Protein AF-0000000079458592 (afdb_homodimer)

InterPro domains:
  IPR000210 BTB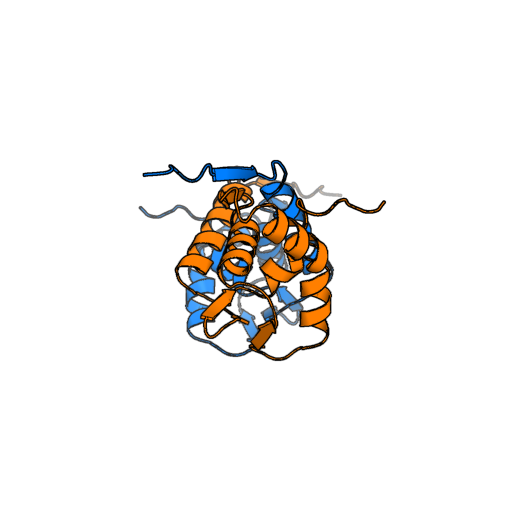/POZ domain [PF00651] (25-117)
  IPR000210 BTB/POZ domain [PS50097] (32-97)
  IPR000210 BTB/POZ domain [SM00225] (32-120)
  IPR011333 SKP1/BTB/POZ domain superfamily [G3DSA:3.30.710.10] (2-120)
  IPR011333 SKP1/BTB/POZ domain superfamily [SSF54695] (8-116)
  IPR051095 Drosophila Developmental Transcription Regulators [PTHR23110] (4-118)

Structure (mmCIF, N/CA/C/O backbone):
data_AF-0000000079458592-model_v1
#
loop_
_entity.id
_entity.type
_entity.pdbx_description
1 polymer 'BTB domain-containing protein'
#
loop_
_atom_site.group_PDB
_atom_site.id
_atom_site.type_symbol
_atom_site.label_atom_id
_atom_site.label_alt_id
_atom_site.label_comp_id
_atom_site.label_asym_id
_atom_site.label_entity_id
_atom_site.label_seq_id
_atom_site.pdbx_PDB_ins_code
_atom_site.Cartn_x
_atom_site.Cartn_y
_atom_site.Cartn_z
_atom_site.occupancy
_atom_site.B_iso_or_equiv
_atom_site.auth_seq_id
_atom_site.auth_comp_id
_atom_site.auth_asym_id
_atom_site.auth_atom_id
_atom_site.pdbx_PDB_model_num
ATOM 1 N N . MET A 1 1 ? -7.363 41.625 -1.472 1 44.5 1 MET A N 1
ATOM 2 C CA . MET A 1 1 ? -7.59 40.219 -1.679 1 44.5 1 MET A CA 1
ATOM 3 C C . MET A 1 1 ? -6.316 39.406 -1.409 1 44.5 1 MET A C 1
ATOM 5 O O . MET A 1 1 ? -5.406 39.406 -2.238 1 44.5 1 MET A O 1
ATOM 9 N N . SER A 1 2 ? -5.609 39.469 -0.323 1 52.31 2 SER A N 1
ATOM 10 C CA . SER A 1 2 ? -4.223 39.188 0.023 1 52.31 2 SER A CA 1
ATOM 11 C C . SER A 1 2 ? -3.832 37.781 -0.39 1 52.31 2 SER A C 1
ATOM 13 O O . SER A 1 2 ? -4.414 36.781 0.09 1 52.31 2 SER A O 1
ATOM 15 N N . GLY A 1 3 ? -3.631 37.375 -1.617 1 58.12 3 GLY A N 1
ATOM 16 C CA . GLY A 1 3 ? -3.312 36.156 -2.301 1 58.12 3 GLY A CA 1
ATOM 17 C C . GLY A 1 3 ? -2.432 35.219 -1.481 1 58.12 3 GLY A C 1
ATOM 18 O O . GLY A 1 3 ? -1.229 35.469 -1.351 1 58.12 3 GLY A O 1
ATOM 19 N N . GLU A 1 4 ? -2.994 34.594 -0.412 1 71.44 4 GLU A N 1
ATOM 20 C CA . GLU A 1 4 ? -2.148 33.875 0.519 1 71.44 4 GLU A CA 1
ATOM 21 C C . GLU A 1 4 ? -1.146 33 -0.224 1 71.44 4 GLU A C 1
ATOM 23 O O . GLU A 1 4 ? -1.506 32.312 -1.182 1 71.44 4 GLU A O 1
ATOM 28 N N . GLU A 1 5 ? 0.177 33.344 -0.209 1 89.81 5 GLU A N 1
ATOM 29 C CA . GLU A 1 5 ? 1.315 32.625 -0.771 1 89.81 5 GLU A CA 1
ATOM 30 C C . GLU A 1 5 ? 1.296 31.156 -0.359 1 89.81 5 GLU A C 1
ATOM 32 O O . GLU A 1 5 ? 0.896 30.828 0.759 1 89.81 5 GLU A O 1
ATOM 37 N N . GLU A 1 6 ? 1.287 30.266 -1.342 1 93.75 6 GLU A N 1
ATOM 38 C CA . GLU A 1 6 ? 1.372 28.828 -1.07 1 93.75 6 GLU A CA 1
ATOM 39 C C . GLU A 1 6 ? 2.768 28.297 -1.376 1 93.75 6 GLU A C 1
ATOM 41 O O . GLU A 1 6 ? 3.434 28.766 -2.299 1 93.75 6 GLU A O 1
ATOM 46 N N . PHE A 1 7 ? 3.195 27.375 -0.551 1 96.06 7 PHE A N 1
ATOM 47 C CA . PHE A 1 7 ? 4.461 26.672 -0.738 1 96.06 7 PHE A CA 1
ATOM 48 C C . PHE A 1 7 ? 4.227 25.25 -1.262 1 96.06 7 PHE A C 1
ATOM 50 O O . PHE A 1 7 ? 3.332 24.547 -0.787 1 96.06 7 PHE A O 1
ATOM 57 N N . HIS A 1 8 ? 5.004 24.906 -2.248 1 97.5 8 HIS A N 1
ATOM 58 C CA . HIS A 1 8 ? 4.984 23.547 -2.77 1 97.5 8 HIS A CA 1
ATOM 59 C C . HIS A 1 8 ? 6.051 22.688 -2.102 1 97.5 8 HIS A C 1
ATOM 61 O O . HIS A 1 8 ? 7.246 22.953 -2.24 1 97.5 8 HIS A O 1
ATOM 67 N N . VAL A 1 9 ? 5.656 21.734 -1.347 1 97.19 9 VAL A N 1
ATOM 68 C CA . VAL A 1 9 ? 6.555 20.781 -0.706 1 97.19 9 VAL A CA 1
ATOM 69 C C . VAL A 1 9 ? 6.52 19.453 -1.457 1 97.19 9 VAL A C 1
ATOM 71 O O . VAL A 1 9 ? 5.457 18.844 -1.61 1 97.19 9 VAL A O 1
ATOM 74 N N . LYS A 1 10 ? 7.691 19.047 -1.937 1 97.56 10 LYS A N 1
ATOM 75 C CA . LYS A 1 10 ? 7.75 17.828 -2.746 1 97.56 10 LYS A CA 1
ATOM 76 C C . LYS A 1 10 ? 8.938 16.969 -2.346 1 97.56 10 LYS A C 1
ATOM 78 O O . LYS A 1 10 ? 10.039 17.469 -2.133 1 97.56 10 LYS A O 1
ATOM 83 N N . TRP A 1 11 ? 8.672 15.68 -2.168 1 97.44 11 TRP A N 1
ATOM 84 C CA . TRP A 1 11 ? 9.711 14.688 -1.89 1 97.44 11 TRP A CA 1
ATOM 85 C C . TRP A 1 11 ? 10.094 13.938 -3.158 1 97.44 11 TRP A C 1
ATOM 87 O O . TRP A 1 11 ? 9.367 13.055 -3.607 1 97.4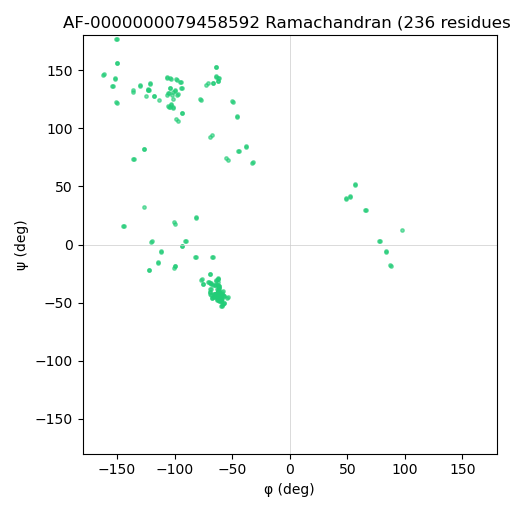4 11 TRP A O 1
ATOM 97 N N . SER A 1 12 ? 11.258 14.188 -3.709 1 96.19 12 SER A N 1
ATOM 98 C CA . SER A 1 12 ? 11.68 13.68 -5.012 1 96.19 12 SER A CA 1
ATOM 99 C C . SER A 1 12 ? 11.781 12.156 -5.004 1 96.19 12 SER A C 1
ATOM 101 O O . SER A 1 12 ? 11.508 11.508 -6.016 1 96.19 12 SER A O 1
ATOM 103 N N . GLU A 1 13 ? 12.117 11.602 -3.871 1 96.75 13 GLU A N 1
ATOM 104 C CA . GLU A 1 13 ? 12.359 10.164 -3.812 1 96.75 13 GLU A CA 1
ATOM 105 C C . GLU A 1 13 ? 11.156 9.422 -3.25 1 96.75 13 GLU A C 1
ATOM 107 O O . GLU A 1 13 ? 11.273 8.281 -2.793 1 96.75 13 GLU A O 1
ATOM 112 N N . PHE A 1 14 ? 10.023 10.055 -3.289 1 97.25 14 PHE A N 1
ATOM 113 C CA . PHE A 1 14 ? 8.828 9.531 -2.635 1 97.25 14 PHE A CA 1
ATOM 114 C C . PHE A 1 14 ? 8.453 8.164 -3.205 1 97.25 14 PHE A C 1
ATOM 116 O O . PHE A 1 14 ? 8.344 7.188 -2.463 1 97.25 14 PHE A O 1
ATOM 123 N N . ASN A 1 15 ? 8.312 8.062 -4.52 1 97.19 15 ASN A N 1
ATOM 124 C CA . ASN A 1 15 ? 7.836 6.844 -5.16 1 97.19 15 ASN A CA 1
ATOM 125 C C . ASN A 1 15 ? 8.742 5.656 -4.852 1 97.19 15 ASN A C 1
ATOM 127 O O . ASN A 1 15 ? 8.273 4.605 -4.422 1 97.19 15 ASN A O 1
ATOM 131 N N . ASP A 1 16 ? 10.07 5.902 -5.035 1 96.94 16 ASP A N 1
ATOM 132 C CA . ASP A 1 16 ? 11.031 4.828 -4.793 1 96.94 16 ASP A CA 1
ATOM 133 C C . ASP A 1 16 ? 11.023 4.414 -3.322 1 96.94 16 ASP A C 1
ATOM 135 O O . ASP A 1 16 ? 11.062 3.221 -3.01 1 96.94 16 ASP A O 1
ATOM 139 N N . ASN A 1 17 ? 10.984 5.367 -2.441 1 97.5 17 ASN A N 1
ATOM 140 C CA . ASN A 1 17 ? 11.008 5.082 -1.012 1 97.5 17 ASN A CA 1
ATOM 141 C C . ASN A 1 17 ? 9.758 4.336 -0.567 1 97.5 17 ASN A C 1
ATOM 143 O O . ASN A 1 17 ? 9.844 3.352 0.171 1 97.5 17 ASN A O 1
ATOM 147 N N . LEU A 1 18 ? 8.625 4.809 -1.029 1 98.12 18 LEU A N 1
ATOM 148 C CA . LEU A 1 18 ? 7.375 4.168 -0.632 1 98.12 18 LEU A CA 1
ATOM 149 C C . LEU A 1 18 ? 7.336 2.715 -1.098 1 98.12 18 LEU A C 1
ATOM 151 O O . LEU A 1 18 ? 6.992 1.819 -0.323 1 98.12 18 LEU A O 1
ATOM 155 N N . LEU A 1 19 ? 7.691 2.465 -2.316 1 98.19 19 LEU A N 1
ATOM 156 C CA . LEU A 1 19 ? 7.688 1.112 -2.861 1 98.19 19 LEU A CA 1
ATOM 157 C C . LEU A 1 19 ? 8.664 0.218 -2.105 1 98.19 19 LEU A C 1
ATOM 159 O O . LEU A 1 19 ? 8.352 -0.939 -1.813 1 98.19 19 LEU A O 1
ATOM 163 N N . ALA A 1 20 ? 9.844 0.761 -1.813 1 98.19 20 ALA A N 1
ATOM 164 C CA . ALA A 1 20 ? 10.82 0.012 -1.029 1 98.19 20 ALA A CA 1
ATOM 165 C C . ALA A 1 20 ? 10.258 -0.355 0.342 1 98.19 20 ALA A C 1
ATOM 167 O O . ALA A 1 20 ? 10.438 -1.48 0.812 1 98.19 20 ALA A O 1
ATOM 168 N N . CYS A 1 21 ? 9.594 0.568 0.944 1 98.31 21 CYS A N 1
ATOM 169 C CA . CYS A 1 21 ? 9.008 0.33 2.26 1 98.31 21 CYS A CA 1
ATOM 170 C C . CYS A 1 21 ? 7.918 -0.729 2.188 1 98.31 21 CYS A C 1
ATOM 172 O O . CYS A 1 21 ? 7.844 -1.611 3.045 1 98.31 21 CYS A O 1
ATOM 174 N N . LEU A 1 22 ? 7.082 -0.679 1.202 1 98.44 22 LEU A N 1
ATOM 175 C CA . LEU A 1 22 ? 6.02 -1.664 1.039 1 98.44 22 LEU A CA 1
ATOM 176 C C . LEU A 1 22 ? 6.602 -3.062 0.844 1 98.44 22 LEU A C 1
ATOM 178 O O . LEU A 1 22 ? 6.078 -4.035 1.391 1 98.44 22 LEU A O 1
ATOM 182 N N . ARG A 1 23 ? 7.652 -3.137 0.067 1 98.31 23 ARG A N 1
ATOM 183 C CA . ARG A 1 23 ? 8.32 -4.418 -0.132 1 98.31 23 ARG A CA 1
ATOM 184 C C . ARG A 1 23 ? 8.898 -4.945 1.178 1 98.31 23 ARG A C 1
ATOM 186 O O . ARG A 1 23 ? 8.781 -6.137 1.479 1 98.31 23 ARG A O 1
ATOM 193 N N . CYS A 1 24 ? 9.492 -4.047 1.933 1 98.38 24 CYS A N 1
ATOM 194 C CA . CYS A 1 24 ? 10.055 -4.438 3.223 1 98.38 24 CYS A CA 1
ATOM 195 C C . CYS A 1 24 ? 8.961 -4.945 4.16 1 98.38 24 CYS A C 1
ATOM 197 O O . CYS A 1 24 ? 9.148 -5.941 4.855 1 98.38 24 CYS A O 1
ATOM 199 N N . LEU A 1 25 ? 7.852 -4.27 4.184 1 98.38 25 LEU A N 1
ATOM 200 C CA . LEU A 1 25 ? 6.738 -4.688 5.027 1 98.38 25 LEU A CA 1
ATOM 201 C C . LEU A 1 25 ? 6.246 -6.078 4.633 1 98.38 25 LEU A C 1
ATOM 203 O O . LEU A 1 25 ? 5.898 -6.887 5.492 1 98.38 25 LEU A O 1
ATOM 207 N N . TRP A 1 26 ? 6.262 -6.312 3.359 1 98.38 26 TRP A N 1
ATOM 208 C CA . TRP A 1 26 ? 5.863 -7.629 2.879 1 98.38 26 TRP A CA 1
ATOM 209 C C . TRP A 1 26 ? 6.871 -8.695 3.311 1 98.38 26 TRP A C 1
ATOM 211 O O . TRP A 1 26 ? 6.488 -9.742 3.834 1 98.38 26 TRP A O 1
ATOM 221 N N . GLU A 1 27 ? 8.133 -8.414 3.148 1 97.81 27 GLU A N 1
ATOM 222 C CA . GLU A 1 27 ? 9.195 -9.352 3.51 1 97.81 27 GLU A CA 1
ATOM 223 C C . GLU A 1 27 ? 9.172 -9.656 5.004 1 97.81 27 GLU A C 1
ATOM 225 O O . GLU A 1 27 ? 9.438 -10.789 5.41 1 97.81 27 GLU A O 1
ATOM 230 N N . GLU A 1 28 ? 8.852 -8.68 5.742 1 97.69 28 GLU A N 1
ATOM 231 C CA . GLU A 1 28 ? 8.828 -8.82 7.195 1 97.69 28 GLU A CA 1
ATOM 232 C C . GLU A 1 28 ? 7.457 -9.273 7.684 1 97.69 28 GLU A C 1
ATOM 234 O O . GLU A 1 28 ? 7.238 -9.43 8.883 1 97.69 28 GLU A O 1
ATOM 239 N N . GLU A 1 29 ? 6.531 -9.523 6.777 1 97.56 29 GLU A N 1
ATOM 240 C CA . GLU A 1 29 ? 5.168 -9.953 7.07 1 97.56 29 GLU A CA 1
ATOM 241 C C . GLU A 1 29 ? 4.5 -9.023 8.078 1 97.56 29 GLU A C 1
ATOM 243 O O . GLU A 1 29 ? 3.887 -9.484 9.047 1 97.56 29 GLU A O 1
ATOM 248 N N . GLN A 1 30 ? 4.742 -7.746 7.875 1 97.12 30 GLN A N 1
ATOM 249 C CA . GLN A 1 30 ? 4.074 -6.742 8.695 1 97.12 30 GLN A CA 1
ATOM 250 C C . GLN A 1 30 ? 2.809 -6.23 8.008 1 97.12 30 GLN A C 1
ATOM 252 O O . GLN A 1 30 ? 2.787 -6.043 6.793 1 97.12 30 GLN A O 1
ATOM 257 N N . PHE A 1 31 ? 1.679 -6.137 8.828 1 96.12 31 PHE A N 1
ATOM 258 C CA . PHE A 1 31 ? 0.383 -5.613 8.414 1 96.12 31 PHE A CA 1
ATOM 259 C C . PHE A 1 31 ? -0.251 -6.512 7.359 1 96.12 31 PHE A C 1
ATOM 261 O O . PHE A 1 31 ? -0.946 -6.031 6.465 1 96.12 31 PHE A O 1
ATOM 268 N N . ILE A 1 32 ? 0.091 -7.738 7.465 1 96.94 32 ILE A N 1
ATOM 269 C CA . ILE A 1 32 ? -0.532 -8.742 6.602 1 96.94 32 ILE A CA 1
ATOM 270 C C . ILE A 1 32 ? -2.012 -8.875 6.957 1 96.94 32 ILE A C 1
ATOM 272 O O . ILE A 1 32 ? -2.373 -8.914 8.133 1 96.94 32 ILE A O 1
ATOM 276 N N . ASP A 1 33 ? -2.801 -8.992 5.816 1 96.56 33 ASP A N 1
ATOM 277 C CA . ASP A 1 33 ? -4.227 -9.07 6.125 1 96.56 33 ASP A CA 1
ATOM 278 C C . ASP A 1 33 ? -4.945 -10.008 5.156 1 96.56 33 ASP A C 1
ATOM 280 O O . ASP A 1 33 ? -6.176 -9.977 5.059 1 96.56 33 ASP A O 1
ATOM 284 N N . VAL A 1 34 ? -4.266 -10.828 4.43 1 97 34 VAL A N 1
ATOM 285 C CA . VAL A 1 34 ? -4.836 -11.883 3.604 1 97 34 VAL A CA 1
ATOM 286 C C . VAL A 1 34 ? -3.834 -13.031 3.469 1 97 34 VAL A C 1
ATOM 288 O O . VAL A 1 34 ? -2.621 -12.805 3.441 1 97 34 VAL A O 1
ATOM 291 N N . THR A 1 35 ? -4.336 -14.172 3.461 1 97.81 35 THR A N 1
ATOM 292 C CA . THR A 1 35 ? -3.531 -15.359 3.221 1 97.81 35 THR A CA 1
ATOM 293 C C . THR A 1 35 ? -4 -16.078 1.963 1 97.81 35 THR A C 1
ATOM 295 O O . THR A 1 35 ? -5.195 -16.328 1.792 1 97.81 35 THR A O 1
ATOM 298 N N . LEU A 1 36 ? -3.115 -16.359 1.07 1 97.94 36 LEU A N 1
ATOM 299 C CA . LEU A 1 36 ? -3.363 -17.203 -0.088 1 97.94 36 LEU A CA 1
ATOM 300 C C . LEU A 1 36 ? -2.838 -18.625 0.152 1 97.94 36 LEU A C 1
ATOM 302 O O . LEU A 1 36 ? -1.707 -18.797 0.61 1 97.94 36 LEU A O 1
ATOM 306 N N . ALA A 1 37 ? -3.66 -19.578 -0.157 1 97.5 37 ALA A N 1
ATOM 307 C CA . ALA A 1 37 ? -3.271 -20.953 0.13 1 97.5 37 ALA A CA 1
ATOM 308 C C . ALA A 1 37 ? -3.459 -21.844 -1.097 1 97.5 37 ALA A C 1
ATOM 310 O O . ALA A 1 37 ? -4.438 -21.703 -1.83 1 97.5 37 ALA A O 1
ATOM 311 N N . CYS A 1 38 ? -2.482 -22.703 -1.325 1 95.38 38 CYS A N 1
ATOM 312 C CA . CYS A 1 38 ? -2.564 -23.719 -2.371 1 95.38 38 CYS A CA 1
ATOM 313 C C . CYS A 1 38 ? -1.674 -24.906 -2.043 1 95.38 38 CYS A C 1
ATOM 315 O O . CYS A 1 38 ? -0.51 -24.734 -1.676 1 95.38 38 CYS A O 1
ATOM 317 N N . ASP A 1 39 ? -2.137 -26.078 -2.225 1 92.06 39 ASP A N 1
ATOM 318 C CA . ASP A 1 39 ? -1.385 -27.312 -2.051 1 92.06 39 ASP A CA 1
ATOM 319 C C . ASP A 1 39 ? -0.653 -27.328 -0.71 1 92.06 39 ASP A C 1
ATOM 321 O O . ASP A 1 39 ? 0.549 -27.594 -0.656 1 92.06 39 ASP A O 1
ATOM 325 N N . GLY A 1 40 ? -1.258 -26.844 0.306 1 93 40 GLY A N 1
ATOM 326 C CA . GLY A 1 40 ? -0.71 -26.891 1.652 1 93 40 GLY A CA 1
ATOM 327 C C . GLY A 1 40 ? 0.262 -25.766 1.943 1 93 40 GLY A C 1
ATOM 328 O O . GLY A 1 40 ? 0.794 -25.672 3.051 1 93 40 GLY A O 1
ATOM 329 N N . VAL A 1 41 ? 0.565 -25 0.941 1 96.62 41 VAL A N 1
ATOM 330 C CA . VAL A 1 41 ? 1.47 -23.875 1.12 1 96.62 41 VAL A CA 1
ATOM 331 C C . VAL A 1 41 ? 0.664 -22.594 1.303 1 96.62 41 VAL A C 1
ATOM 333 O O . VAL A 1 41 ? -0.374 -22.406 0.662 1 96.62 41 VAL A O 1
ATOM 336 N N . GLN A 1 42 ? 1.154 -21.703 2.201 1 97.69 42 GLN A N 1
ATOM 337 C CA . GLN A 1 42 ? 0.466 -20.453 2.484 1 97.69 42 GLN A CA 1
ATOM 338 C C . GLN A 1 42 ? 1.363 -19.25 2.186 1 97.69 42 GLN A C 1
ATOM 340 O O . GLN A 1 42 ? 2.564 -19.297 2.459 1 97.69 42 GLN A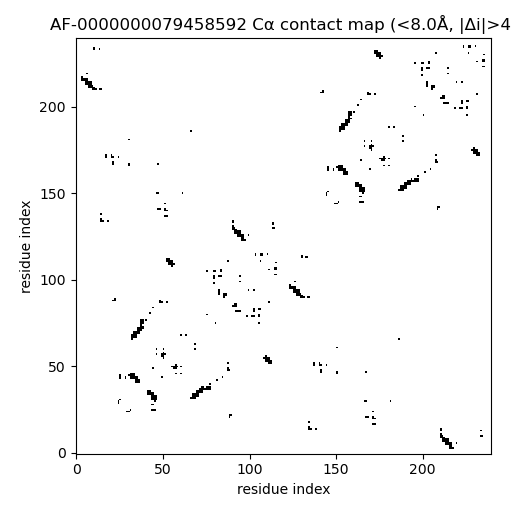 O 1
ATOM 345 N N . PHE A 1 43 ? 0.778 -18.234 1.581 1 98 43 PHE A N 1
ATOM 346 C CA . PHE A 1 43 ? 1.449 -16.969 1.316 1 98 43 PHE A CA 1
ATOM 347 C C . PHE A 1 43 ? 0.692 -15.812 1.954 1 98 43 PHE A C 1
ATOM 349 O O . PHE A 1 43 ? -0.528 -15.711 1.814 1 98 43 PHE A O 1
ATOM 356 N N . LYS A 1 44 ? 1.404 -14.984 2.605 1 97.94 44 LYS A N 1
ATOM 357 C CA . LYS A 1 44 ? 0.831 -13.797 3.23 1 97.94 44 LYS A CA 1
ATOM 358 C C . LYS A 1 44 ? 0.963 -12.578 2.32 1 97.94 44 LYS A C 1
ATOM 360 O O . LYS A 1 44 ? 1.978 -12.414 1.641 1 97.94 44 LYS A O 1
ATOM 365 N N . ALA A 1 45 ? -0.049 -11.797 2.299 1 98.38 45 ALA A N 1
ATOM 366 C CA . ALA A 1 45 ? -0.022 -10.625 1.431 1 98.38 45 ALA A CA 1
ATOM 367 C C . ALA A 1 45 ? -0.869 -9.492 2.012 1 98.38 45 ALA A C 1
ATOM 369 O O . ALA A 1 45 ? -1.411 -9.617 3.111 1 98.38 45 ALA A O 1
ATOM 370 N N . HIS A 1 46 ? -0.897 -8.383 1.402 1 98.44 46 HIS A N 1
ATOM 371 C CA . HIS A 1 46 ? -1.708 -7.227 1.775 1 98.44 46 HIS A CA 1
ATOM 372 C C . HIS A 1 46 ? -2.898 -7.062 0.836 1 98.44 46 HIS A C 1
ATOM 374 O O . HIS A 1 46 ? -2.729 -7.008 -0.384 1 98.44 46 HIS A O 1
ATOM 380 N N . LYS A 1 47 ? -4.113 -6.895 1.349 1 97.81 47 LYS A N 1
ATOM 381 C CA . LYS A 1 47 ? -5.324 -6.684 0.562 1 97.81 47 LYS A CA 1
ATOM 382 C C . LYS A 1 47 ? -5.16 -5.5 -0.389 1 97.81 47 LYS A C 1
ATOM 384 O O . LYS A 1 47 ? -5.535 -5.582 -1.561 1 97.81 47 LYS A O 1
ATOM 389 N N . LEU A 1 48 ? -4.625 -4.438 0.18 1 98.5 48 LEU A N 1
ATOM 390 C CA . LEU A 1 48 ? -4.496 -3.189 -0.562 1 98.5 48 LEU A CA 1
ATOM 391 C C . LEU A 1 48 ? -3.629 -3.383 -1.802 1 98.5 48 LEU A C 1
ATOM 393 O O . LEU A 1 48 ? -4.016 -2.984 -2.904 1 98.5 48 LEU A O 1
ATOM 397 N N . LEU A 1 49 ? -2.471 -4.012 -1.688 1 98.69 49 LEU A N 1
ATOM 398 C CA . LEU A 1 49 ? -1.541 -4.191 -2.797 1 98.69 49 LEU A CA 1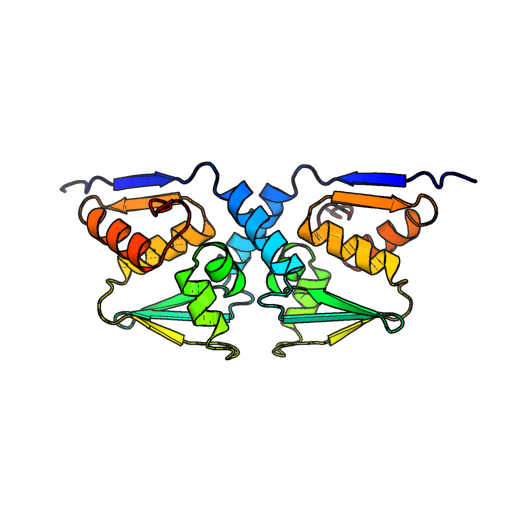
ATOM 399 C C . LEU A 1 49 ? -2.105 -5.164 -3.828 1 98.69 49 LEU A C 1
ATOM 401 O O . LEU A 1 49 ? -1.979 -4.938 -5.035 1 98.69 49 LEU A O 1
ATOM 405 N N . LEU A 1 50 ? -2.754 -6.262 -3.352 1 98.5 50 LEU A N 1
ATOM 406 C CA . LEU A 1 50 ? -3.402 -7.191 -4.27 1 98.5 50 LEU A CA 1
ATOM 407 C C . LEU A 1 50 ? -4.484 -6.488 -5.082 1 98.5 50 LEU A C 1
ATOM 409 O O . LEU A 1 50 ? -4.547 -6.645 -6.305 1 98.5 50 LEU A O 1
ATOM 413 N N . SER A 1 51 ? -5.277 -5.684 -4.395 1 98.31 51 SER A N 1
ATOM 414 C CA . SER A 1 51 ? -6.414 -5.02 -5.023 1 98.31 51 SER A CA 1
ATOM 415 C C . SER A 1 51 ? -5.957 -3.934 -5.992 1 98.31 51 SER A C 1
ATOM 417 O O . SER A 1 51 ? -6.617 -3.668 -6.996 1 98.31 51 SER A O 1
ATOM 419 N N . ALA A 1 52 ? -4.883 -3.332 -5.691 1 98.31 52 ALA A N 1
ATOM 420 C CA . ALA A 1 52 ? -4.328 -2.293 -6.555 1 98.31 52 ALA A CA 1
ATOM 421 C C . ALA A 1 52 ? -3.797 -2.889 -7.855 1 98.31 52 ALA A C 1
ATOM 423 O O . ALA A 1 52 ? -3.785 -2.219 -8.891 1 98.31 52 ALA A O 1
ATOM 424 N N . SER A 1 53 ? -3.424 -4.117 -7.863 1 97.94 53 SER A N 1
ATOM 425 C CA . SER A 1 53 ? -2.686 -4.688 -8.984 1 97.94 53 SER A CA 1
ATOM 426 C C . SER A 1 53 ? -3.529 -5.711 -9.742 1 97.94 53 SER A C 1
ATOM 428 O O . SER A 1 53 ? -3.117 -6.219 -10.781 1 97.94 53 SER A O 1
ATOM 430 N N . SER A 1 54 ? -4.676 -6.008 -9.258 1 98 54 SER A N 1
ATOM 431 C CA . SER A 1 54 ? -5.492 -7.07 -9.836 1 98 54 SER A CA 1
ATOM 432 C C . SER A 1 54 ? -6.98 -6.797 -9.633 1 98 54 SER A C 1
ATOM 434 O O . SER A 1 54 ? -7.457 -6.758 -8.492 1 98 54 SER A O 1
ATOM 436 N N . ASP A 1 55 ? -7.789 -6.727 -10.695 1 96.75 55 ASP A N 1
ATOM 437 C CA . ASP A 1 55 ? -9.234 -6.539 -10.594 1 96.75 55 ASP A CA 1
ATOM 438 C C . ASP A 1 55 ? -9.906 -7.781 -10.016 1 96.75 55 ASP A C 1
ATOM 440 O O . ASP A 1 55 ? -10.938 -7.68 -9.344 1 96.75 55 ASP A O 1
ATOM 444 N N . PHE A 1 56 ? -9.359 -8.867 -10.32 1 97.81 56 PHE A N 1
ATOM 445 C CA . PHE A 1 56 ? -9.836 -10.125 -9.758 1 97.81 56 PHE A CA 1
ATOM 446 C C . PHE A 1 56 ? -9.766 -10.094 -8.234 1 97.81 56 PHE A C 1
ATOM 448 O O . PHE A 1 56 ? -10.766 -10.352 -7.559 1 97.81 56 PHE A O 1
ATOM 455 N N . PHE A 1 57 ? -8.641 -9.75 -7.656 1 97.69 57 PHE A N 1
ATOM 456 C CA . PHE A 1 57 ? -8.477 -9.703 -6.207 1 97.69 57 PHE A CA 1
ATOM 457 C C . PHE A 1 57 ? -9.297 -8.57 -5.602 1 97.69 57 PHE A C 1
ATOM 459 O O . PHE A 1 57 ? -9.875 -8.719 -4.523 1 97.69 57 PHE A O 1
ATOM 466 N N . ALA A 1 58 ? -9.336 -7.449 -6.301 1 97.69 58 ALA A N 1
ATOM 467 C CA . ALA A 1 58 ? -10.133 -6.332 -5.801 1 97.69 58 ALA A CA 1
ATOM 468 C C . ALA A 1 58 ? -11.586 -6.742 -5.609 1 97.69 58 ALA A C 1
ATOM 470 O O . ALA A 1 58 ? -12.172 -6.496 -4.555 1 97.69 58 ALA A O 1
ATOM 471 N N . LYS A 1 59 ? -12.141 -7.336 -6.613 1 97.25 59 LYS A N 1
ATOM 472 C CA . LYS A 1 59 ? -13.531 -7.777 -6.551 1 97.25 59 LYS A CA 1
ATOM 473 C C . LYS A 1 59 ? -13.727 -8.82 -5.453 1 97.25 59 LYS A C 1
ATOM 475 O O . LYS A 1 59 ? -14.648 -8.711 -4.641 1 97.25 59 LYS A O 1
ATOM 480 N N . LEU A 1 60 ? -12.875 -9.781 -5.418 1 96.5 60 LEU A N 1
ATOM 481 C CA . LEU A 1 60 ? -12.961 -10.883 -4.461 1 96.5 60 LEU A CA 1
ATOM 482 C C . LEU A 1 60 ? -12.898 -10.359 -3.029 1 96.5 60 LEU A C 1
ATOM 484 O O . LEU A 1 60 ? -13.703 -10.766 -2.184 1 96.5 60 LEU A O 1
ATOM 488 N N . LEU A 1 61 ? -11.969 -9.484 -2.746 1 96.56 61 LEU A N 1
ATOM 489 C CA . LEU A 1 61 ? -11.734 -9.008 -1.386 1 96.56 61 LEU A CA 1
ATOM 490 C C . LEU A 1 61 ? -12.805 -8.008 -0.968 1 96.56 61 LEU A C 1
ATOM 492 O O . LEU A 1 61 ? -13.117 -7.883 0.219 1 96.56 61 LEU A O 1
ATOM 496 N N . ARG A 1 62 ? -13.344 -7.273 -1.934 1 95 62 ARG A N 1
ATOM 497 C CA . ARG A 1 62 ? -14.469 -6.398 -1.632 1 95 62 ARG A CA 1
ATOM 498 C C . ARG A 1 62 ? -15.695 -7.207 -1.222 1 95 62 ARG A C 1
ATOM 500 O O . ARG A 1 62 ? -16.453 -6.793 -0.339 1 95 62 ARG A O 1
ATOM 507 N N . GLU A 1 63 ? -15.828 -8.289 -1.79 1 93.12 63 GLU A N 1
ATOM 508 C CA . GLU A 1 63 ? -17 -9.141 -1.551 1 93.12 63 GLU A CA 1
ATOM 509 C C . GLU A 1 63 ? -16.828 -9.961 -0.278 1 93.12 63 GLU A C 1
ATOM 511 O O . GLU A 1 63 ? -17.781 -10.539 0.229 1 93.12 63 GLU A O 1
ATOM 516 N N . ASN A 1 64 ? -15.672 -9.961 0.247 1 87.75 64 ASN A N 1
ATOM 517 C CA . ASN A 1 64 ? -15.352 -10.68 1.477 1 87.75 64 ASN A CA 1
ATOM 518 C C . ASN A 1 64 ? -14.703 -9.758 2.51 1 87.75 64 ASN A C 1
ATOM 520 O O . ASN A 1 64 ? -13.492 -9.82 2.73 1 87.75 64 ASN A O 1
ATOM 524 N N . PRO A 1 65 ? -15.477 -9.023 3.242 1 79.56 65 PRO A N 1
ATOM 525 C CA . PRO A 1 65 ? -14.953 -7.965 4.102 1 79.56 65 PRO A CA 1
ATOM 526 C C . PRO A 1 65 ? -14.43 -8.492 5.438 1 79.56 65 PRO A C 1
ATOM 528 O O . PRO A 1 65 ? -14.234 -7.715 6.379 1 79.56 65 PRO A O 1
ATOM 531 N N . CYS A 1 66 ? -14.102 -9.742 5.398 1 83.44 66 CYS A N 1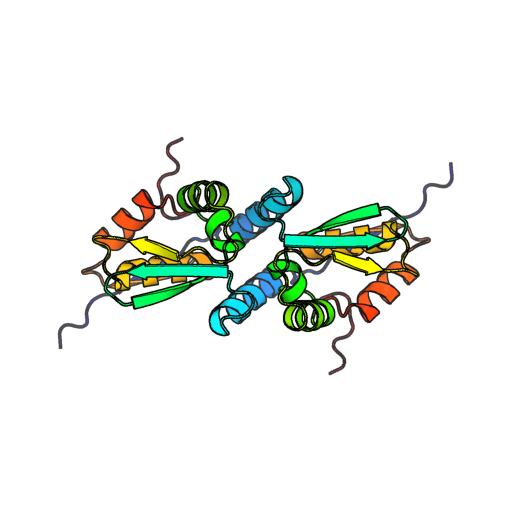
ATOM 532 C CA . CYS A 1 66 ? -13.492 -10.336 6.586 1 83.44 66 CYS A CA 1
ATOM 533 C C . CYS A 1 66 ? -12.141 -9.688 6.887 1 83.44 66 CYS A C 1
ATOM 535 O O . CYS A 1 66 ? -11.461 -9.219 5.977 1 83.44 66 CYS A O 1
ATOM 537 N N . ARG A 1 67 ? -11.742 -9.688 8.148 1 84.12 67 ARG A N 1
ATOM 538 C CA . ARG A 1 67 ? -10.508 -9.039 8.586 1 84.12 67 ARG A CA 1
ATOM 539 C C . ARG A 1 67 ? -9.289 -9.695 7.945 1 84.12 67 ARG A C 1
ATOM 541 O O . ARG A 1 67 ? -8.375 -9 7.492 1 84.12 67 ARG A O 1
ATOM 548 N N . HIS A 1 68 ? -9.234 -11 7.961 1 92.56 68 HIS A N 1
ATOM 549 C CA . HIS A 1 68 ? -8.125 -11.742 7.387 1 92.56 68 HIS A CA 1
ATOM 550 C C . HIS A 1 68 ? -8.617 -12.93 6.566 1 92.56 68 HIS A C 1
ATOM 552 O O . HIS A 1 68 ? -8.484 -14.078 6.996 1 92.56 68 HIS A O 1
ATOM 558 N N . PRO A 1 69 ? -9.148 -12.688 5.422 1 94.56 69 PRO A N 1
ATOM 559 C CA . PRO A 1 69 ? -9.641 -13.781 4.586 1 94.56 69 PRO A CA 1
ATOM 560 C C . PRO A 1 69 ? -8.531 -14.727 4.137 1 94.56 69 PRO A C 1
ATOM 562 O O . PRO A 1 69 ? -7.398 -14.297 3.914 1 94.56 69 PRO A O 1
ATOM 565 N N . ILE A 1 70 ? -8.906 -15.984 4.066 1 95.62 70 ILE A N 1
ATOM 566 C CA . ILE A 1 70 ? -8.039 -17 3.469 1 95.62 70 ILE A CA 1
ATOM 567 C C . ILE A 1 70 ? -8.578 -17.391 2.096 1 95.62 70 ILE A C 1
ATOM 569 O O . ILE A 1 70 ? -9.719 -17.844 1.974 1 95.62 70 ILE A O 1
ATOM 573 N N . ILE A 1 71 ? -7.852 -17.203 1.072 1 96.19 71 ILE A N 1
ATOM 574 C CA . ILE A 1 71 ? -8.242 -17.562 -0.291 1 96.19 71 ILE A CA 1
ATOM 575 C C . ILE A 1 71 ? -7.566 -18.859 -0.704 1 96.19 71 ILE A C 1
ATOM 577 O O . ILE A 1 71 ? -6.344 -18.922 -0.836 1 96.19 71 ILE A O 1
ATOM 581 N N . LEU A 1 72 ? -8.359 -19.859 -0.992 1 96.44 72 LEU A N 1
ATOM 582 C CA . LEU A 1 72 ? -7.852 -21.172 -1.338 1 96.44 72 LEU A CA 1
ATOM 583 C C . LEU A 1 72 ? -7.887 -21.391 -2.846 1 96.44 72 LEU A C 1
ATOM 585 O O . LEU A 1 72 ? -8.922 -21.188 -3.484 1 96.44 72 LEU A O 1
ATOM 589 N N . PHE A 1 73 ? -6.758 -21.844 -3.318 1 95.56 73 PHE A N 1
ATOM 590 C CA . PHE A 1 73 ? -6.66 -22.188 -4.73 1 95.56 73 PHE A CA 1
ATOM 591 C C . PHE A 1 73 ? -6.445 -23.688 -4.914 1 95.56 73 PHE A C 1
ATOM 593 O O . PHE A 1 73 ? -5.496 -24.25 -4.363 1 95.56 73 PHE A O 1
ATOM 600 N N . SER A 1 74 ? -7.176 -24.5 -5.625 1 92.12 74 SER A N 1
ATOM 601 C CA . SER A 1 74 ? -7.098 -25.953 -5.758 1 92.12 74 SER A CA 1
ATOM 602 C C . SER A 1 74 ? -6.387 -26.359 -7.047 1 92.12 74 SER A C 1
ATOM 604 O O . SER A 1 74 ? -5.723 -27.391 -7.094 1 92.12 74 SER A O 1
ATOM 606 N N . ASP A 1 75 ? -6.23 -25.672 -8.016 1 90.5 75 ASP A N 1
ATOM 607 C CA . ASP A 1 75 ? -5.668 -26.047 -9.312 1 90.5 75 ASP A CA 1
ATOM 608 C C . ASP A 1 75 ? -4.531 -25.094 -9.703 1 90.5 75 ASP A C 1
ATOM 610 O O . ASP A 1 75 ? -4.363 -24.766 -10.875 1 90.5 75 ASP A O 1
ATOM 614 N N . VAL A 1 76 ? -3.896 -24.672 -8.688 1 95.12 76 VAL A N 1
ATOM 615 C CA . VAL A 1 76 ? -2.76 -23.781 -8.93 1 95.12 76 VAL A CA 1
ATOM 616 C C . VAL A 1 76 ? -1.511 -24.359 -8.266 1 95.12 76 VAL A C 1
ATOM 618 O O . VAL A 1 76 ? -1.563 -24.828 -7.125 1 95.12 76 VAL A O 1
ATOM 621 N N . PHE A 1 77 ? -0.476 -24.469 -9.039 1 94.81 77 PHE A N 1
ATOM 622 C CA . PHE A 1 77 ? 0.805 -24.859 -8.461 1 94.81 77 PHE A CA 1
ATOM 623 C C . PHE A 1 77 ? 1.382 -23.734 -7.609 1 94.81 77 PHE A C 1
ATOM 625 O O . PHE A 1 77 ? 1.34 -22.578 -8 1 94.81 77 PHE A O 1
ATOM 632 N N . TYR A 1 78 ? 1.952 -24.125 -6.453 1 96.25 78 TYR A N 1
ATOM 633 C CA . TYR A 1 78 ? 2.365 -23.094 -5.492 1 96.25 78 TYR A CA 1
ATOM 634 C C . TYR A 1 78 ? 3.473 -22.219 -6.07 1 96.25 78 TYR A C 1
ATOM 636 O O . TYR A 1 78 ? 3.547 -21.031 -5.77 1 96.25 78 TYR A O 1
ATOM 644 N N . LYS A 1 79 ? 4.293 -22.75 -6.914 1 96.38 79 LYS A N 1
ATOM 645 C CA . LYS A 1 79 ? 5.375 -21.953 -7.488 1 96.38 79 LYS A CA 1
ATOM 646 C C . LYS A 1 79 ? 4.836 -20.859 -8.398 1 96.38 79 LYS A C 1
ATOM 648 O O . LYS A 1 79 ? 5.41 -19.766 -8.484 1 96.38 79 LYS A O 1
ATOM 653 N N . ASP A 1 80 ? 3.768 -21.172 -9.07 1 97.25 80 ASP A N 1
ATOM 654 C CA . ASP A 1 80 ? 3.152 -20.172 -9.93 1 97.25 80 ASP A CA 1
ATOM 655 C C . ASP A 1 80 ? 2.533 -19.047 -9.109 1 97.25 80 ASP A C 1
ATOM 657 O O . ASP A 1 80 ? 2.68 -17.859 -9.445 1 97.25 80 ASP A O 1
ATOM 661 N N . LEU A 1 81 ? 1.86 -19.422 -8.047 1 97.94 81 LEU A N 1
ATOM 662 C CA . LEU A 1 81 ? 1.269 -18.438 -7.152 1 97.94 81 LEU A CA 1
ATOM 663 C C . LEU A 1 81 ? 2.348 -17.562 -6.516 1 97.94 81 LEU A C 1
ATOM 665 O O . LEU A 1 81 ? 2.195 -16.344 -6.438 1 97.94 81 LEU A O 1
ATOM 669 N N . GLU A 1 82 ? 3.363 -18.219 -6.16 1 97.62 82 GLU A N 1
ATOM 670 C CA . GLU A 1 82 ? 4.5 -17.5 -5.586 1 97.62 82 GLU A CA 1
ATOM 671 C C . GLU A 1 82 ? 5.055 -16.469 -6.57 1 97.62 82 GLU A C 1
ATOM 673 O O . GLU A 1 82 ? 5.344 -15.328 -6.191 1 97.62 82 GLU A O 1
ATOM 678 N N . SER A 1 83 ? 5.246 -16.859 -7.805 1 98.06 83 SER A N 1
ATOM 679 C CA . SER A 1 83 ? 5.746 -15.977 -8.852 1 98.06 83 SER A CA 1
ATOM 680 C C . SER A 1 83 ? 4.801 -14.805 -9.078 1 98.06 83 SER A C 1
ATOM 682 O O . SER A 1 83 ? 5.242 -13.672 -9.273 1 98.06 83 SER A O 1
ATOM 684 N N . ILE A 1 84 ? 3.488 -15.086 -9.039 1 98.31 84 ILE A N 1
ATOM 685 C CA . ILE A 1 84 ? 2.486 -14.039 -9.188 1 98.31 84 ILE A CA 1
ATOM 686 C C . ILE A 1 84 ? 2.637 -13.016 -8.062 1 98.31 84 ILE A C 1
ATOM 688 O O . ILE A 1 84 ? 2.693 -11.812 -8.312 1 98.31 84 ILE A O 1
ATOM 692 N N . LEU A 1 85 ? 2.736 -13.508 -6.855 1 98.19 85 LEU A N 1
ATOM 693 C CA . LEU A 1 85 ? 2.846 -12.633 -5.695 1 98.19 85 LEU A CA 1
ATOM 694 C C . LEU A 1 85 ? 4.117 -11.797 -5.766 1 98.19 85 LEU A C 1
ATOM 696 O O . LEU A 1 85 ? 4.094 -10.594 -5.473 1 98.19 85 LEU A O 1
ATOM 700 N N . HIS A 1 86 ? 5.172 -12.43 -6.105 1 98.19 86 HIS A N 1
ATOM 701 C CA . HIS A 1 86 ? 6.422 -11.688 -6.266 1 98.19 86 HIS A CA 1
ATOM 702 C C . HIS A 1 86 ? 6.27 -10.57 -7.289 1 98.19 86 HIS A C 1
ATOM 704 O O . HIS A 1 86 ? 6.73 -9.453 -7.062 1 98.19 86 HIS A O 1
ATOM 710 N N . PHE A 1 87 ? 5.664 -10.875 -8.352 1 98.56 87 PHE A N 1
ATOM 711 C CA . PHE A 1 87 ? 5.453 -9.875 -9.391 1 98.56 87 PHE A CA 1
ATOM 712 C C . PHE A 1 87 ? 4.598 -8.727 -8.875 1 98.56 87 PHE A C 1
ATOM 714 O O . PHE A 1 87 ? 4.863 -7.562 -9.18 1 98.56 87 PHE A O 1
ATOM 721 N N . LEU A 1 88 ? 3.617 -9.039 -8.125 1 98.25 88 LEU A N 1
ATOM 722 C CA . LEU A 1 88 ? 2.705 -8.031 -7.602 1 98.25 88 LEU A CA 1
ATOM 723 C C . LEU A 1 88 ? 3.441 -7.047 -6.699 1 98.25 88 LEU A C 1
ATOM 725 O O . LEU A 1 88 ? 3.094 -5.863 -6.648 1 98.25 88 LEU A O 1
ATOM 729 N N . TYR A 1 89 ? 4.504 -7.477 -6.047 1 98.31 89 TYR A N 1
ATOM 730 C CA . TYR A 1 89 ? 5.184 -6.641 -5.066 1 98.31 89 TYR A CA 1
ATOM 731 C C . TYR A 1 89 ? 6.426 -5.992 -5.668 1 98.31 89 TYR A C 1
ATOM 733 O O . TYR A 1 89 ? 6.922 -4.984 -5.152 1 98.31 89 TYR A O 1
ATOM 741 N N . HIS A 1 90 ? 6.902 -6.551 -6.793 1 97.88 90 HIS A N 1
ATOM 742 C CA . HIS A 1 90 ? 8.195 -6.09 -7.285 1 97.88 90 HIS A CA 1
ATOM 743 C C . HIS A 1 90 ? 8.078 -5.559 -8.711 1 97.88 90 HIS A C 1
ATOM 745 O O . HIS A 1 90 ? 8.969 -4.844 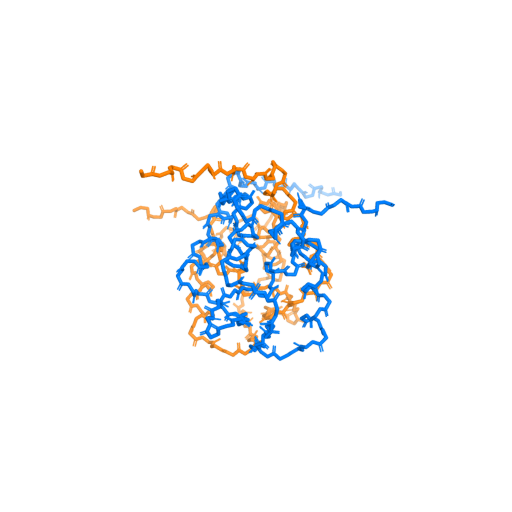-9.188 1 97.88 90 HIS A O 1
ATOM 751 N N . GLY A 1 91 ? 7.074 -5.969 -9.414 1 98 91 GLY A N 1
ATOM 752 C CA . GLY A 1 91 ? 6.93 -5.578 -10.805 1 98 91 GLY A CA 1
ATOM 753 C C . GLY A 1 91 ? 7.836 -6.363 -11.742 1 98 91 GLY A C 1
ATOM 754 O O . GLY A 1 91 ? 7.965 -6.023 -12.914 1 98 91 GLY A O 1
ATOM 755 N N . GLU A 1 92 ? 8.523 -7.262 -11.18 1 98.06 92 GLU A N 1
ATOM 756 C CA . GLU A 1 92 ? 9.375 -8.141 -11.977 1 98.06 92 GLU A CA 1
ATOM 757 C C . GLU A 1 92 ? 9.516 -9.516 -11.32 1 98.06 92 GLU A C 1
ATOM 759 O O . GLU A 1 92 ? 9.266 -9.664 -10.125 1 98.06 92 GLU A O 1
ATOM 764 N N . VAL A 1 93 ? 9.844 -10.531 -12.211 1 97.88 93 VAL A N 1
ATOM 765 C CA . VAL A 1 93 ? 9.992 -11.891 -11.695 1 97.88 93 VAL A CA 1
ATOM 766 C C . VAL A 1 93 ? 10.758 -12.742 -12.703 1 97.88 93 VAL A C 1
ATOM 768 O O . VAL A 1 93 ? 10.711 -12.492 -13.906 1 97.88 93 VAL A O 1
ATOM 771 N N . PHE A 1 94 ? 11.531 -13.656 -12.172 1 97.56 94 PHE A N 1
ATOM 772 C CA . PHE A 1 94 ? 12.188 -14.664 -12.992 1 97.56 94 PHE A CA 1
ATOM 773 C C . PHE A 1 94 ? 11.391 -15.961 -13.008 1 97.56 94 PHE A C 1
ATOM 775 O O . PHE A 1 94 ? 11.023 -16.484 -11.945 1 97.56 94 PHE A O 1
ATOM 782 N N . ILE A 1 95 ? 11.156 -16.438 -14.188 1 96.81 95 ILE A N 1
ATOM 783 C CA . ILE A 1 95 ? 10.305 -17.625 -14.336 1 96.81 95 ILE A CA 1
ATOM 784 C C . ILE A 1 95 ? 11.062 -18.719 -15.07 1 96.81 95 ILE A C 1
ATOM 786 O O . ILE A 1 95 ? 11.688 -18.469 -16.109 1 96.81 95 ILE A O 1
ATOM 790 N N . GLU A 1 96 ? 10.977 -19.844 -14.547 1 95.69 96 GLU A N 1
ATOM 791 C CA . GLU A 1 96 ? 11.523 -21 -15.273 1 95.69 96 GLU A CA 1
ATOM 792 C C . GLU A 1 96 ? 10.797 -21.188 -16.609 1 95.69 96 GLU A C 1
ATOM 794 O O . GLU A 1 96 ? 9.578 -21.062 -16.688 1 95.69 96 GLU A O 1
ATOM 799 N N . SER A 1 97 ? 11.586 -21.594 -17.578 1 95.31 97 SER A N 1
ATOM 800 C CA . SER A 1 97 ? 11.023 -21.781 -18.922 1 95.31 97 SER A CA 1
ATOM 801 C C . SER A 1 97 ? 9.891 -22.797 -18.891 1 95.31 97 SER A C 1
ATOM 803 O O . SER A 1 97 ? 8.883 -22.625 -19.578 1 95.31 97 SER A O 1
ATOM 805 N N . SER A 1 98 ? 10.055 -23.797 -18.172 1 94.94 98 SER A N 1
ATOM 806 C CA . SER A 1 98 ? 9.078 -24.891 -18.109 1 94.94 98 SER A CA 1
ATOM 807 C C . SER A 1 98 ? 7.77 -24.438 -17.469 1 94.94 98 SER A C 1
ATOM 809 O O . SER A 1 98 ? 6.746 -25.109 -17.594 1 94.94 98 SER A O 1
ATOM 811 N N . ARG A 1 99 ? 7.73 -23.219 -16.859 1 95.81 99 ARG A N 1
ATOM 812 C CA . ARG A 1 99 ? 6.555 -22.766 -16.125 1 95.81 99 ARG A CA 1
ATOM 813 C C . ARG A 1 99 ? 5.992 -21.484 -16.703 1 95.81 99 ARG A C 1
ATOM 815 O O . ARG A 1 99 ? 5.008 -20.938 -16.203 1 95.81 99 ARG A O 1
ATOM 822 N N . LEU A 1 100 ? 6.531 -21.016 -17.703 1 96.44 100 LEU A N 1
ATOM 823 C CA . LEU A 1 100 ? 6.215 -19.719 -18.266 1 96.44 100 LEU A CA 1
ATOM 824 C C . LEU A 1 100 ? 4.758 -19.656 -18.703 1 96.44 100 LEU A C 1
ATOM 826 O O . LEU A 1 100 ? 4.055 -18.688 -18.391 1 96.44 100 LEU A O 1
ATOM 830 N N . SER A 1 101 ? 4.371 -20.672 -19.406 1 96.88 101 SER A N 1
ATOM 831 C CA . SER A 1 101 ? 2.992 -20.703 -19.891 1 96.88 101 SER A CA 1
ATOM 832 C C . SER A 1 101 ? 2.002 -20.75 -18.734 1 96.88 101 SER A C 1
ATOM 834 O O . SER A 1 101 ? 0.97 -20.078 -18.766 1 96.88 101 SER A O 1
ATOM 836 N N . HIS A 1 102 ? 2.254 -21.531 -17.688 1 96.62 102 HIS A N 1
ATOM 837 C CA . HIS A 1 102 ? 1.397 -21.625 -16.516 1 96.62 102 HIS A CA 1
ATOM 838 C C . HIS A 1 102 ? 1.314 -20.297 -15.781 1 96.62 102 HIS A C 1
ATOM 840 O O . HIS A 1 102 ? 0.237 -19.891 -15.336 1 96.62 102 HIS A O 1
ATOM 846 N N . PHE A 1 103 ? 2.422 -19.656 -15.75 1 97.38 103 PHE A N 1
ATOM 847 C CA . PHE A 1 103 ? 2.496 -18.344 -15.109 1 97.38 103 PHE A CA 1
ATOM 848 C C . PHE A 1 103 ? 1.572 -17.344 -15.805 1 97.38 103 PHE A C 1
ATOM 850 O O . PHE A 1 103 ? 0.761 -16.688 -15.148 1 97.38 103 PHE A O 1
ATOM 857 N N . PHE A 1 104 ? 1.571 -17.312 -17.109 1 97.44 104 PHE A N 1
ATOM 858 C CA . PHE A 1 104 ? 0.779 -16.328 -17.844 1 97.44 104 PHE A CA 1
ATOM 859 C C . PHE A 1 104 ? -0.699 -16.703 -17.812 1 97.44 104 PHE A C 1
ATOM 861 O O . PHE A 1 104 ? -1.563 -15.82 -17.797 1 97.44 104 PHE A O 1
ATOM 868 N N . THR A 1 105 ? -0.953 -17.938 -17.828 1 97.38 105 THR A N 1
ATOM 869 C CA . THR A 1 105 ? -2.34 -18.391 -17.734 1 97.38 105 THR A CA 1
ATOM 870 C C . THR A 1 105 ? -2.938 -17.969 -16.391 1 97.38 105 THR A C 1
ATOM 872 O O . THR A 1 105 ? -4.047 -17.422 -16.344 1 97.38 105 THR A O 1
ATOM 875 N N . LEU A 1 106 ? -2.195 -18.172 -15.336 1 97.5 106 LEU A N 1
ATOM 876 C CA . LEU A 1 106 ? -2.65 -17.781 -14.008 1 97.5 106 LEU A CA 1
ATOM 877 C C . LEU A 1 106 ? -2.801 -16.266 -13.906 1 97.5 106 LEU A C 1
ATOM 879 O O . LEU A 1 106 ? -3.785 -15.766 -13.359 1 97.5 106 LEU A O 1
ATOM 883 N N . ALA A 1 107 ? -1.816 -15.57 -14.469 1 97.94 107 ALA A N 1
ATOM 884 C CA . ALA A 1 107 ? -1.858 -14.109 -14.469 1 97.94 107 ALA A CA 1
ATOM 885 C C . ALA A 1 107 ? -3.117 -13.594 -15.164 1 97.94 107 ALA A C 1
ATOM 887 O O . ALA A 1 107 ? -3.744 -12.641 -14.703 1 97.94 107 ALA A O 1
ATOM 888 N N . GLU A 1 108 ? -3.424 -14.234 -16.266 1 97.5 108 GLU A N 1
ATOM 889 C CA . GLU A 1 108 ? -4.633 -13.867 -17 1 97.5 108 GLU A CA 1
ATOM 890 C C . GLU A 1 108 ? -5.883 -14.133 -16.172 1 97.5 108 GLU A C 1
ATOM 892 O O . GLU A 1 108 ? -6.77 -13.281 -16.078 1 97.5 108 GLU A O 1
ATOM 897 N N . ALA A 1 109 ? -5.926 -15.25 -15.562 1 96.44 109 ALA A N 1
ATOM 898 C CA . ALA A 1 109 ? -7.074 -15.625 -14.742 1 96.44 109 ALA A CA 1
ATOM 899 C C . ALA A 1 109 ? -7.25 -14.672 -13.57 1 96.44 109 ALA A C 1
ATOM 901 O O . ALA A 1 109 ? -8.375 -14.344 -13.195 1 96.44 109 ALA A O 1
ATOM 902 N N . MET A 1 110 ? -6.199 -14.211 -13.062 1 97.38 110 MET A N 1
ATOM 903 C CA . MET A 1 110 ? -6.227 -13.344 -11.891 1 97.38 110 MET A CA 1
ATOM 904 C C . MET A 1 110 ? -6.242 -11.875 -12.297 1 97.38 110 MET A C 1
ATOM 906 O O . MET A 1 110 ? -6.18 -10.984 -11.445 1 97.38 110 MET A O 1
ATOM 910 N N . GLN A 1 111 ? -6.199 -11.617 -13.57 1 97.44 111 GLN A N 1
ATOM 911 C CA . GLN A 1 111 ? -6.277 -10.258 -14.109 1 97.44 111 GLN A CA 1
ATOM 912 C C . GLN A 1 111 ? -5.176 -9.375 -13.531 1 97.44 111 GLN A C 1
ATOM 914 O O . GLN A 1 111 ? -5.449 -8.273 -13.055 1 97.44 111 GLN A O 1
ATOM 919 N N . ILE A 1 112 ? -3.971 -9.836 -13.602 1 98.19 112 ILE A N 1
ATOM 920 C CA . ILE A 1 112 ? -2.83 -9.102 -13.062 1 98.19 112 ILE A CA 1
ATOM 921 C C . ILE A 1 112 ? -2.441 -7.98 -14.023 1 98.19 112 ILE A C 1
ATOM 923 O O . ILE A 1 112 ? -2.137 -8.227 -15.195 1 98.19 112 ILE A O 1
ATOM 927 N N . LYS A 1 113 ? -2.414 -6.797 -13.461 1 97.44 113 LYS A N 1
ATOM 928 C CA . LYS A 1 113 ? -2.018 -5.656 -14.281 1 97.44 113 LYS A CA 1
ATOM 929 C C . LYS A 1 113 ? -0.584 -5.805 -14.781 1 97.44 113 LYS A C 1
ATOM 931 O O . LYS A 1 113 ? 0.293 -6.25 -14.031 1 97.44 113 LYS A O 1
ATOM 936 N N . GLY A 1 114 ? -0.362 -5.43 -15.984 1 96.44 114 GLY A N 1
ATOM 937 C CA . GLY A 1 114 ? 0.968 -5.504 -16.562 1 96.44 114 GLY A CA 1
ATOM 938 C C . GLY A 1 114 ? 1.269 -6.844 -17.203 1 96.44 114 GLY A C 1
ATOM 939 O O . GLY A 1 114 ? 2.23 -6.977 -17.969 1 96.44 114 GLY A O 1
ATOM 940 N N . LEU A 1 115 ? 0.481 -7.859 -16.828 1 96.06 115 LEU A N 1
ATOM 941 C CA . LEU A 1 115 ? 0.742 -9.195 -17.359 1 96.06 115 LEU A CA 1
ATOM 942 C C . LEU A 1 115 ? -0.401 -9.664 -18.25 1 96.06 115 LEU A C 1
ATOM 944 O O . LEU A 1 115 ? -0.284 -10.68 -18.938 1 96.06 115 LEU A O 1
ATOM 948 N N . THR A 1 116 ? -1.495 -8.961 -18.109 1 89.06 116 THR A N 1
ATOM 949 C CA . THR A 1 116 ? -2.654 -9.352 -18.906 1 89.06 116 THR A CA 1
ATOM 950 C C . THR A 1 116 ? -2.891 -8.359 -20.047 1 89.06 116 THR A C 1
ATOM 952 O O . THR A 1 116 ? -2.445 -7.215 -19.984 1 89.06 116 THR A O 1
ATOM 955 N N . THR A 1 117 ? -3.324 -8.789 -21.219 1 75 117 THR A N 1
ATOM 956 C CA . THR A 1 117 ? -3.676 -7.953 -22.359 1 75 117 THR A CA 1
ATOM 957 C C . THR A 1 117 ? -4.945 -7.152 -22.078 1 75 117 THR A C 1
ATOM 959 O O . THR A 1 117 ? -5.84 -7.629 -21.375 1 75 117 THR A O 1
ATOM 962 N N . ASP A 1 118 ? -4.777 -5.906 -21.562 1 55.22 118 ASP A N 1
ATOM 963 C CA . ASP A 1 118 ? -5.98 -5.105 -21.359 1 55.22 118 ASP A CA 1
ATOM 964 C C . ASP A 1 118 ? -6.98 -5.32 -22.484 1 55.22 118 ASP A C 1
ATOM 966 O O . ASP A 1 118 ? -6.625 -5.234 -23.656 1 55.22 118 ASP A O 1
ATOM 970 N N . SER A 1 119 ? -7.891 -6.383 -22.484 1 45.34 119 SER A N 1
ATOM 971 C CA . SER A 1 119 ? -8.938 -6.293 -23.5 1 45.34 119 SER A CA 1
ATOM 972 C C . SER A 1 119 ? -9.523 -4.887 -23.578 1 45.34 119 SER A C 1
ATOM 974 O O . SER A 1 119 ? -10.062 -4.387 -22.578 1 45.34 119 SER A O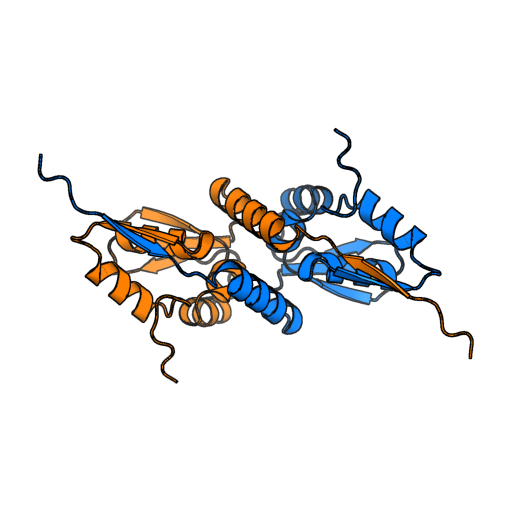 1
ATOM 976 N N . GLU A 1 120 ? -8.891 -3.951 -24.234 1 33.69 120 GLU A N 1
ATOM 977 C CA . GLU A 1 120 ? -9.789 -2.891 -24.672 1 33.69 120 GLU A CA 1
ATOM 978 C C . GLU A 1 120 ? -10.992 -3.461 -25.406 1 33.69 120 GLU A C 1
ATOM 980 O O . GLU A 1 120 ? -10.891 -4.512 -26.047 1 33.69 120 GLU A O 1
ATOM 985 N N . MET B 1 1 ? 23.672 -31.406 -16.125 1 45 1 MET B N 1
ATOM 986 C CA . MET B 1 1 ? 23.109 -30.453 -15.172 1 45 1 MET B CA 1
ATOM 987 C C . MET B 1 1 ? 22.203 -29.453 -15.883 1 45 1 MET B C 1
ATOM 989 O O . MET B 1 1 ? 22.688 -28.531 -16.562 1 45 1 MET B O 1
ATOM 993 N N . SER B 1 2 ? 21.156 -29.734 -16.609 1 52.53 2 SER B N 1
ATOM 994 C CA . SER B 1 2 ? 20.422 -29.047 -17.672 1 52.53 2 SER B CA 1
ATOM 995 C C . SER B 1 2 ? 19.969 -27.672 -17.219 1 52.53 2 SER B C 1
ATOM 997 O O . SER B 1 2 ? 19.203 -27.531 -16.25 1 52.53 2 SER B O 1
ATOM 999 N N . GLY B 1 3 ? 20.75 -26.641 -17.094 1 58.34 3 GLY B N 1
ATOM 1000 C CA . GLY B 1 3 ? 20.625 -25.25 -16.672 1 58.34 3 GLY B CA 1
ATOM 1001 C C . GLY B 1 3 ? 19.281 -24.641 -17 1 58.34 3 GLY B C 1
ATOM 1002 O O . GLY B 1 3 ? 19.031 -24.281 -18.156 1 58.34 3 GLY B O 1
ATOM 1003 N N . GLU B 1 4 ? 18.188 -25.078 -16.312 1 71.88 4 GLU B N 1
ATOM 1004 C CA . GLU B 1 4 ? 16.859 -24.641 -16.734 1 71.88 4 GLU B CA 1
ATOM 1005 C C . GLU B 1 4 ? 16.828 -23.141 -17.016 1 71.88 4 GLU B C 1
ATOM 1007 O O . GLU B 1 4 ? 17.359 -22.344 -16.25 1 71.88 4 GLU B O 1
ATOM 1012 N N . GLU B 1 5 ? 16.688 -22.734 -18.328 1 90 5 GLU B N 1
ATOM 1013 C CA . GLU B 1 5 ? 16.562 -21.359 -18.828 1 90 5 GLU B CA 1
ATOM 1014 C C . GLU B 1 5 ? 15.484 -20.594 -18.078 1 90 5 GLU B C 1
ATOM 1016 O O . GLU B 1 5 ? 14.461 -21.172 -17.688 1 90 5 GLU B O 1
ATOM 1021 N N . GLU B 1 6 ? 15.859 -19.469 -17.484 1 93.62 6 GLU B N 1
ATOM 1022 C CA . GLU B 1 6 ? 14.898 -18.594 -16.812 1 93.62 6 GLU B CA 1
ATOM 1023 C C . GLU B 1 6 ? 14.578 -17.375 -17.656 1 93.62 6 GLU B C 1
ATOM 1025 O O . GLU B 1 6 ? 15.445 -16.859 -18.375 1 93.62 6 GLU B O 1
ATOM 1030 N N . PHE B 1 7 ? 13.328 -16.969 -17.609 1 96 7 PHE B N 1
ATOM 1031 C CA . PHE B 1 7 ? 12.859 -15.758 -18.281 1 96 7 PHE B CA 1
ATOM 1032 C C . PHE B 1 7 ? 12.641 -14.633 -17.266 1 96 7 PHE B C 1
ATOM 1034 O O . PHE B 1 7 ? 12.086 -14.859 -16.188 1 96 7 PHE B O 1
ATOM 1041 N N . HIS B 1 8 ? 13.133 -13.477 -17.641 1 97.5 8 HIS B N 1
ATOM 1042 C CA . HIS B 1 8 ? 12.898 -12.281 -16.828 1 97.5 8 HIS B CA 1
ATOM 1043 C C . HIS B 1 8 ? 11.672 -11.523 -17.328 1 97.5 8 HIS B C 1
ATOM 1045 O O . HIS B 1 8 ? 11.648 -11.031 -18.453 1 97.5 8 HIS B O 1
ATOM 1051 N N . VAL B 1 9 ? 10.656 -11.484 -16.562 1 97.19 9 VAL B N 1
ATOM 1052 C CA . VAL B 1 9 ? 9.438 -10.734 -16.859 1 97.19 9 VAL B CA 1
ATOM 1053 C C . VAL B 1 9 ? 9.414 -9.445 -16.031 1 97.19 9 VAL B C 1
ATOM 1055 O O . VAL B 1 9 ? 9.469 -9.484 -14.805 1 97.19 9 VAL B O 1
ATOM 1058 N N . LYS B 1 10 ? 9.367 -8.32 -16.75 1 97.56 10 LYS B N 1
ATOM 1059 C CA . LYS B 1 10 ? 9.43 -7.031 -16.062 1 97.56 10 LYS B CA 1
ATOM 1060 C C . LYS B 1 10 ? 8.398 -6.059 -16.625 1 97.56 10 LYS B C 1
ATOM 1062 O O . LYS B 1 10 ? 8.227 -5.965 -17.844 1 97.56 10 LYS B O 1
ATOM 1067 N N . TRP B 1 11 ? 7.66 -5.445 -15.75 1 97.38 11 TRP B N 1
ATOM 1068 C CA . TRP B 1 11 ? 6.707 -4.398 -16.109 1 97.38 11 TRP B CA 1
ATOM 1069 C C . TRP B 1 11 ? 7.312 -3.014 -15.898 1 97.38 11 TRP B C 1
ATOM 1071 O O . TRP B 1 11 ? 7.406 -2.541 -14.766 1 97.38 11 TRP B O 1
ATOM 1081 N N . SER B 1 12 ? 7.676 -2.305 -16.938 1 96.25 12 SER B N 1
ATOM 1082 C CA . SER B 1 12 ? 8.414 -1.049 -16.891 1 96.25 12 SER B CA 1
ATOM 1083 C C . SER B 1 12 ? 7.621 0.031 -16.156 1 96.25 12 SER B C 1
ATOM 1085 O O . SER B 1 12 ? 8.195 0.884 -15.484 1 96.25 12 SER B O 1
ATOM 1087 N N . GLU B 1 13 ? 6.316 -0.028 -16.266 1 96.75 13 GLU B N 1
ATOM 1088 C CA . GLU B 1 13 ? 5.488 1.037 -15.711 1 96.75 13 GLU B CA 1
ATOM 1089 C C . GLU B 1 13 ? 4.91 0.637 -14.352 1 96.75 13 GLU B C 1
ATOM 1091 O O . GLU B 1 13 ? 3.941 1.238 -13.883 1 96.75 13 GLU B O 1
ATOM 1096 N N . PHE B 1 14 ? 5.492 -0.35 -13.75 1 97.31 14 PHE B N 1
ATOM 1097 C CA . PHE B 1 14 ? 4.941 -0.938 -12.531 1 97.31 14 PHE B CA 1
ATOM 1098 C C . PHE B 1 14 ? 4.816 0.109 -11.43 1 97.31 14 PHE B C 1
ATOM 1100 O O . PHE B 1 14 ? 3.73 0.321 -10.891 1 97.31 14 PHE B O 1
ATOM 1107 N N . ASN B 1 15 ? 5.91 0.81 -11.133 1 97.25 15 ASN B N 1
ATOM 1108 C CA . ASN B 1 15 ? 5.941 1.745 -10.016 1 97.25 15 ASN B CA 1
ATOM 1109 C C . ASN B 1 15 ? 4.891 2.842 -10.172 1 97.25 15 ASN B C 1
ATOM 1111 O O . ASN B 1 15 ? 4.109 3.094 -9.25 1 97.25 15 ASN B O 1
ATOM 1115 N N . ASP B 1 16 ? 4.883 3.438 -11.383 1 96.94 16 ASP B N 1
ATOM 1116 C CA . ASP B 1 16 ? 3.93 4.516 -11.641 1 96.94 16 ASP B CA 1
ATOM 1117 C C . ASP B 1 16 ? 2.492 4.008 -11.562 1 96.94 16 ASP B C 1
ATOM 1119 O O . ASP B 1 16 ? 1.626 4.668 -10.984 1 96.94 16 ASP B O 1
ATOM 1123 N N . ASN B 1 17 ? 2.242 2.859 -12.125 1 97.5 17 ASN B N 1
ATOM 1124 C CA . ASN B 1 17 ? 0.894 2.301 -12.141 1 97.5 17 ASN B CA 1
ATOM 1125 C C . ASN B 1 17 ? 0.422 1.94 -10.734 1 97.5 17 ASN B C 1
ATOM 1127 O O . ASN B 1 17 ? -0.707 2.256 -10.352 1 97.5 17 ASN B O 1
ATOM 1131 N N . LEU B 1 18 ? 1.289 1.303 -10 1 98.06 18 LEU B N 1
ATOM 1132 C CA . LEU B 1 18 ? 0.91 0.9 -8.648 1 98.06 18 LEU B CA 1
ATOM 1133 C C . LEU B 1 18 ? 0.584 2.117 -7.789 1 98.06 18 LEU B C 1
ATOM 1135 O O . LEU B 1 18 ? -0.438 2.143 -7.102 1 98.06 18 LEU B O 1
ATOM 1139 N N . LEU B 1 19 ? 1.407 3.125 -7.824 1 98.19 19 LEU B N 1
ATOM 1140 C CA . LEU B 1 19 ? 1.188 4.336 -7.039 1 98.19 19 LEU B CA 1
ATOM 1141 C C . LEU B 1 19 ? -0.109 5.023 -7.453 1 98.19 19 LEU B C 1
ATOM 1143 O O . LEU B 1 19 ? -0.866 5.492 -6.602 1 98.19 19 LEU B O 1
ATOM 1147 N N . ALA B 1 20 ? -0.345 5.082 -8.75 1 98.19 20 ALA B N 1
ATOM 1148 C CA . ALA B 1 20 ? -1.591 5.656 -9.25 1 98.19 20 ALA B CA 1
ATOM 1149 C C . ALA B 1 20 ? -2.801 4.891 -8.727 1 98.19 20 ALA B C 1
ATOM 1151 O O . ALA B 1 20 ? -3.799 5.492 -8.32 1 98.19 20 ALA B O 1
ATOM 1152 N N . CYS B 1 21 ? -2.693 3.607 -8.727 1 98.31 21 CYS B N 1
ATOM 1153 C CA . CYS B 1 21 ? -3.785 2.77 -8.242 1 98.31 21 CYS B CA 1
ATOM 1154 C C . CYS B 1 21 ? -4.012 2.979 -6.75 1 98.31 21 CYS B C 1
ATOM 1156 O O . CYS B 1 21 ? -5.156 3.082 -6.301 1 98.31 21 CYS B O 1
ATOM 1158 N N . LEU B 1 22 ? -2.982 3.057 -5.98 1 98.44 22 LEU B N 1
ATOM 1159 C CA . LEU B 1 22 ? -3.105 3.281 -4.543 1 98.44 22 LEU B CA 1
ATOM 1160 C C . LEU B 1 22 ? -3.768 4.625 -4.258 1 98.44 22 LEU B C 1
ATOM 1162 O O . LEU B 1 22 ? -4.598 4.73 -3.354 1 98.44 22 LEU B O 1
ATOM 1166 N N . ARG B 1 23 ? -3.381 5.625 -5.016 1 98.31 23 ARG B N 1
ATOM 1167 C CA . ARG B 1 23 ? -4 6.938 -4.867 1 98.31 23 ARG B CA 1
ATOM 1168 C C . ARG B 1 23 ? -5.488 6.883 -5.199 1 98.31 23 ARG B C 1
ATOM 1170 O O . ARG B 1 23 ? -6.309 7.473 -4.496 1 98.31 23 ARG B O 1
ATOM 1177 N N . CYS B 1 24 ? -5.812 6.156 -6.262 1 98.38 24 CYS B N 1
ATOM 1178 C CA . CYS B 1 24 ? -7.207 6.012 -6.656 1 98.38 24 CYS B CA 1
ATOM 1179 C C . CYS B 1 24 ? -8.008 5.301 -5.574 1 98.38 24 CYS B C 1
ATOM 1181 O O . CYS B 1 24 ? -9.133 5.695 -5.27 1 98.38 24 CYS B O 1
ATOM 1183 N N . LEU B 1 25 ? -7.453 4.281 -5 1 98.38 25 LEU B N 1
ATOM 1184 C CA . LEU B 1 25 ? -8.125 3.555 -3.93 1 98.38 25 LEU B CA 1
ATOM 1185 C C . LEU B 1 25 ? -8.383 4.465 -2.732 1 98.38 25 LEU B C 1
ATOM 1187 O O . LEU B 1 25 ? -9.438 4.379 -2.096 1 98.38 25 LEU B O 1
ATOM 1191 N N . TRP B 1 26 ? -7.445 5.316 -2.486 1 98.38 26 TRP B N 1
ATOM 1192 C CA . TRP B 1 26 ? -7.617 6.27 -1.396 1 98.38 26 TRP B CA 1
ATOM 1193 C C . TRP B 1 26 ? -8.727 7.266 -1.715 1 98.38 26 TRP B C 1
ATOM 1195 O O . TRP B 1 26 ? -9.609 7.508 -0.886 1 98.38 26 TRP B O 1
ATOM 1205 N N . GLU B 1 27 ? -8.719 7.793 -2.902 1 97.75 27 GLU B N 1
ATOM 1206 C CA . GLU B 1 27 ? -9.719 8.766 -3.33 1 97.75 27 GLU B CA 1
ATOM 1207 C C . GLU B 1 27 ? -11.125 8.164 -3.301 1 97.75 27 GLU B C 1
ATOM 1209 O O . GLU B 1 27 ? -12.086 8.852 -2.957 1 97.75 27 GLU B O 1
ATOM 1214 N N . GLU B 1 28 ? -11.18 6.934 -3.623 1 97.62 28 GLU B N 1
ATOM 1215 C CA . GLU B 1 28 ? -12.461 6.246 -3.674 1 97.62 28 GLU B CA 1
ATOM 1216 C C . GLU B 1 28 ? -12.797 5.598 -2.332 1 97.62 28 GLU B C 1
ATOM 1218 O O . GLU B 1 28 ? -13.836 4.945 -2.193 1 97.62 28 GLU B O 1
ATOM 1223 N N . GLU B 1 29 ? -11.969 5.789 -1.346 1 97.5 29 GLU B N 1
ATOM 1224 C CA . GLU B 1 29 ? -12.133 5.238 -0.003 1 97.5 29 GLU B CA 1
ATOM 1225 C C . GLU B 1 29 ? -12.367 3.73 -0.051 1 97.5 29 GLU B C 1
ATOM 1227 O O . GLU B 1 29 ? -13.281 3.217 0.606 1 97.5 29 GLU B O 1
ATOM 1232 N N . GLN B 1 30 ? -11.617 3.111 -0.916 1 97.06 30 GLN B N 1
ATOM 1233 C CA . GLN B 1 30 ? -11.648 1.653 -0.98 1 97.06 30 GLN B CA 1
ATOM 1234 C C . GLN B 1 30 ? -10.547 1.039 -0.122 1 97.06 30 GLN B C 1
ATOM 1236 O O . GLN B 1 30 ? -9.43 1.556 -0.075 1 97.06 30 GLN B O 1
ATOM 1241 N N . PHE B 1 31 ? -10.938 -0.041 0.688 1 96.06 31 PHE B N 1
ATOM 1242 C CA . PHE B 1 31 ? -10.047 -0.824 1.537 1 96.06 31 PHE B CA 1
ATOM 1243 C C . PHE B 1 31 ? -9.484 0.034 2.662 1 96.06 31 PHE B C 1
ATOM 1245 O O . PHE B 1 31 ? -8.336 -0.16 3.08 1 96.06 31 PHE B O 1
ATOM 1252 N N . ILE B 1 32 ? -10.258 0.986 3.033 1 97 32 ILE B N 1
ATOM 1253 C CA . ILE B 1 32 ? -9.906 1.814 4.184 1 97 32 ILE B CA 1
ATOM 1254 C C . ILE B 1 32 ? -9.938 0.972 5.457 1 97 32 ILE B C 1
ATOM 1256 O O . ILE B 1 32 ? -10.867 0.178 5.656 1 97 32 ILE B O 1
ATOM 1260 N N . ASP B 1 33 ? -8.875 1.269 6.297 1 96.56 33 ASP B N 1
ATOM 1261 C CA . ASP B 1 33 ? -8.859 0.444 7.5 1 96.56 33 ASP B CA 1
ATOM 1262 C C . ASP B 1 33 ? -8.359 1.238 8.703 1 96.56 33 ASP B C 1
ATOM 1264 O O . ASP B 1 33 ? -7.992 0.657 9.727 1 96.56 33 ASP B O 1
ATOM 1268 N N . VAL B 1 34 ? -8.312 2.529 8.648 1 97.06 34 VAL B N 1
ATOM 1269 C CA . VAL B 1 34 ? -8.023 3.408 9.773 1 97.06 34 VAL B CA 1
ATOM 1270 C C . VAL B 1 34 ? -8.695 4.762 9.562 1 97.06 34 VAL B C 1
ATOM 1272 O O . VAL B 1 34 ? -8.82 5.23 8.43 1 97.06 34 VAL B O 1
ATOM 1275 N N . THR B 1 35 ? -9.156 5.293 10.594 1 97.81 35 THR B N 1
ATOM 1276 C CA . THR B 1 35 ? -9.727 6.633 10.578 1 97.81 35 THR B CA 1
ATOM 1277 C C . THR B 1 35 ? -8.93 7.57 11.484 1 97.81 35 THR B C 1
ATOM 1279 O O . THR B 1 35 ? -8.656 7.234 12.641 1 97.81 35 THR B O 1
ATOM 1282 N N . LEU B 1 36 ? -8.516 8.68 10.969 1 98 36 LEU B N 1
ATOM 1283 C CA . LEU B 1 36 ? -7.922 9.758 11.75 1 98 36 LEU B CA 1
ATOM 1284 C C . LEU B 1 36 ? -8.945 10.844 12.039 1 98 36 LEU B C 1
ATOM 1286 O O . LEU B 1 36 ? -9.672 11.281 11.141 1 98 36 LEU B O 1
ATOM 1290 N N . ALA B 1 37 ? -9.008 11.258 13.281 1 97.56 37 ALA B N 1
ATOM 1291 C CA . ALA B 1 37 ? -10.023 12.227 13.664 1 97.56 37 ALA B CA 1
ATOM 1292 C C . ALA B 1 37 ? -9.398 13.398 14.43 1 97.56 37 ALA B C 1
ATOM 1294 O O . ALA B 1 37 ? -8.5 13.203 15.25 1 97.56 37 ALA B O 1
ATOM 1295 N N . CYS B 1 38 ? -9.836 14.602 14.086 1 95.38 38 CYS B N 1
ATOM 1296 C CA . CYS B 1 38 ? -9.453 15.812 14.797 1 95.38 38 CYS B CA 1
ATOM 1297 C C . CYS B 1 38 ? -10.516 16.891 14.656 1 95.38 38 CYS B C 1
ATOM 1299 O O . CYS B 1 38 ? -10.984 17.156 13.547 1 95.38 38 CYS B O 1
ATOM 1301 N N . ASP B 1 39 ? -10.852 17.562 15.688 1 92.06 39 ASP B N 1
ATOM 1302 C CA . ASP B 1 39 ? -11.773 18.688 15.695 1 92.06 39 ASP B CA 1
ATOM 1303 C C . ASP B 1 39 ? -13.062 18.359 14.945 1 92.06 39 ASP B C 1
ATOM 1305 O O . ASP B 1 39 ? -13.5 19.109 14.078 1 92.06 39 ASP B O 1
ATOM 1309 N N . GLY B 1 40 ? -13.562 17.188 15.102 1 93 40 GLY B N 1
ATOM 1310 C CA . GLY B 1 40 ? -14.836 16.781 14.531 1 93 40 GLY B CA 1
ATOM 1311 C C . GLY B 1 40 ? -14.719 16.328 13.086 1 93 40 GLY B C 1
ATOM 1312 O O . GLY B 1 40 ? -15.719 15.945 12.469 1 93 40 GLY B O 1
ATOM 1313 N N . VAL B 1 41 ? -13.562 16.469 12.539 1 96.75 41 VAL B N 1
ATOM 1314 C CA . VAL B 1 41 ? -13.344 16.047 11.156 1 96.75 41 VAL B CA 1
ATOM 1315 C C . VAL B 1 41 ? -12.68 14.672 11.133 1 96.75 41 VAL B C 1
ATOM 1317 O O . VAL B 1 41 ? -11.82 14.375 11.969 1 96.75 41 VAL B O 1
ATOM 1320 N N . GLN B 1 42 ? -13.094 13.844 10.156 1 97.69 42 GLN B N 1
ATOM 1321 C CA . GLN B 1 42 ? -12.547 12.492 10.031 1 97.69 42 GLN B CA 1
ATOM 1322 C C . GLN B 1 42 ? -11.898 12.289 8.664 1 97.69 42 GLN B C 1
ATOM 1324 O O . GLN B 1 42 ? -12.406 12.773 7.652 1 97.69 42 GLN B O 1
ATOM 1329 N N . PHE B 1 43 ? -10.75 11.617 8.68 1 98 43 PHE B N 1
ATOM 1330 C CA . PHE B 1 43 ? -10.039 11.234 7.469 1 98 43 PHE B CA 1
ATOM 1331 C C . PHE B 1 43 ? -9.828 9.727 7.414 1 98 43 PHE B C 1
ATOM 1333 O O . PHE B 1 43 ? -9.375 9.125 8.391 1 98 43 PHE B O 1
ATOM 1340 N N . LYS B 1 44 ? -10.117 9.18 6.301 1 97.94 44 LYS B N 1
ATOM 1341 C CA . LYS B 1 44 ? -9.922 7.754 6.078 1 97.94 44 LYS B CA 1
ATOM 1342 C C . LYS B 1 44 ? -8.57 7.48 5.414 1 97.94 44 LYS B C 1
ATOM 1344 O O . LYS B 1 44 ? -8.133 8.242 4.547 1 97.94 44 LYS B O 1
ATOM 1349 N N . ALA B 1 45 ? -7.938 6.457 5.855 1 98.38 45 ALA B N 1
ATOM 1350 C CA . ALA B 1 45 ? -6.625 6.137 5.297 1 98.38 45 ALA B CA 1
ATOM 1351 C C . ALA B 1 45 ? -6.363 4.633 5.336 1 98.38 45 ALA B C 1
ATOM 1353 O O . ALA B 1 45 ? -7.238 3.855 5.723 1 98.38 45 ALA B O 1
ATOM 1354 N N . HIS B 1 46 ? -5.273 4.184 4.832 1 98.44 46 HIS B N 1
ATOM 1355 C CA . HIS B 1 46 ? -4.832 2.795 4.852 1 98.44 46 HIS B CA 1
ATOM 1356 C C . HIS B 1 46 ? -3.703 2.588 5.855 1 98.44 46 HIS B C 1
ATOM 1358 O O . HIS B 1 46 ? -2.691 3.291 5.812 1 98.44 46 HIS B O 1
ATOM 1364 N N . LYS B 1 47 ? -3.791 1.589 6.742 1 97.88 47 LYS B N 1
ATOM 1365 C CA . LYS B 1 47 ? -2.76 1.26 7.719 1 97.88 47 LYS B CA 1
ATOM 1366 C C . LYS B 1 47 ? -1.407 1.051 7.047 1 97.88 47 LYS B C 1
ATOM 1368 O O . LYS B 1 47 ? -0.386 1.549 7.523 1 97.88 47 LYS B O 1
ATOM 1373 N N . LEU B 1 48 ? -1.467 0.296 5.961 1 98.5 48 LEU B N 1
ATOM 1374 C CA . LEU B 1 48 ? -0.249 -0.091 5.258 1 98.5 48 LEU B CA 1
ATOM 1375 C C . LEU B 1 48 ? 0.506 1.138 4.762 1 98.5 48 LEU B C 1
ATOM 1377 O O . LEU B 1 48 ? 1.711 1.264 4.988 1 98.5 48 LEU B O 1
ATOM 1381 N N . LEU B 1 49 ? -0.159 2.078 4.129 1 98.69 49 LEU B N 1
ATOM 1382 C CA . LEU B 1 49 ? 0.478 3.26 3.559 1 98.69 49 LEU B CA 1
ATOM 1383 C C . LEU B 1 49 ? 0.979 4.191 4.656 1 98.69 49 LEU B C 1
ATOM 1385 O O . LEU B 1 49 ? 2.072 4.75 4.551 1 98.69 49 LEU B O 1
ATOM 1389 N N . LEU B 1 50 ? 0.172 4.359 5.742 1 98.5 50 LEU B N 1
ATOM 1390 C CA . LEU B 1 50 ? 0.616 5.16 6.875 1 98.5 50 LEU B CA 1
ATOM 1391 C C . LEU B 1 50 ? 1.885 4.578 7.488 1 98.5 50 LEU B C 1
ATOM 1393 O O . LEU B 1 50 ? 2.844 5.305 7.754 1 98.5 50 LEU B O 1
ATOM 1397 N N . SER B 1 51 ? 1.889 3.262 7.648 1 98.31 51 SER B N 1
ATOM 1398 C CA . SER B 1 51 ? 2.996 2.582 8.312 1 98.31 51 SER B CA 1
ATOM 1399 C C . SER B 1 51 ? 4.25 2.592 7.445 1 98.31 51 SER B C 1
ATOM 1401 O O . SER B 1 51 ? 5.371 2.617 7.961 1 98.31 51 SER B O 1
ATOM 1403 N N . ALA B 1 52 ? 4.074 2.562 6.191 1 98.31 52 ALA B N 1
ATOM 1404 C CA . ALA B 1 52 ? 5.195 2.604 5.258 1 98.31 52 ALA B CA 1
ATOM 1405 C C . ALA B 1 52 ? 5.871 3.973 5.27 1 98.31 52 ALA B C 1
ATOM 1407 O O . ALA B 1 52 ? 7.07 4.082 5.008 1 98.31 52 ALA B O 1
ATOM 1408 N N . SER B 1 53 ? 5.18 4.988 5.625 1 97.94 53 SER B N 1
ATOM 1409 C CA . SER B 1 53 ? 5.668 6.352 5.426 1 97.94 53 SER B CA 1
ATOM 1410 C C . SER B 1 53 ? 5.969 7.031 6.758 1 97.94 53 SER B C 1
ATOM 1412 O O . SER B 1 53 ? 6.496 8.141 6.789 1 97.94 53 SER B O 1
ATOM 1414 N N . SER B 1 54 ? 5.656 6.402 7.832 1 98.06 54 SER B N 1
ATOM 1415 C CA . SER B 1 54 ? 5.781 7.027 9.141 1 98.06 54 SER B CA 1
ATOM 1416 C C . SER B 1 54 ? 6.07 5.992 10.227 1 98.06 54 SER B C 1
ATOM 1418 O O . SER B 1 54 ? 5.242 5.117 10.492 1 98.06 54 SER B O 1
ATOM 1420 N N . ASP B 1 55 ? 7.184 6.113 10.969 1 96.81 55 ASP B N 1
ATOM 1421 C CA . ASP B 1 55 ? 7.504 5.215 12.07 1 96.81 55 ASP B CA 1
ATOM 1422 C C . ASP B 1 55 ? 6.539 5.41 13.242 1 96.81 55 ASP B C 1
ATOM 1424 O O . ASP B 1 55 ? 6.254 4.469 13.984 1 96.81 55 ASP B O 1
ATOM 1428 N N . PHE B 1 56 ? 6.129 6.582 13.391 1 97.88 56 PHE B N 1
ATOM 1429 C CA . PHE B 1 56 ? 5.129 6.895 14.406 1 97.88 56 PHE B CA 1
ATOM 1430 C C . PHE B 1 56 ? 3.855 6.086 14.18 1 97.88 56 PHE B C 1
ATOM 1432 O O . PHE B 1 56 ? 3.377 5.402 15.086 1 97.88 56 PHE B O 1
ATOM 1439 N N . PHE B 1 57 ? 3.305 6.098 12.977 1 97.75 57 PHE B N 1
ATOM 1440 C CA . PHE B 1 57 ? 2.08 5.371 12.664 1 97.75 57 PHE B CA 1
ATOM 1441 C C . PHE B 1 57 ? 2.32 3.867 12.688 1 97.75 57 PHE B C 1
ATOM 1443 O O . PHE B 1 57 ? 1.464 3.104 13.141 1 97.75 57 PHE B O 1
ATOM 1450 N N . ALA B 1 58 ? 3.473 3.465 12.195 1 97.75 58 ALA B N 1
ATOM 1451 C CA . ALA B 1 58 ? 3.789 2.039 12.219 1 97.75 58 ALA B CA 1
ATOM 1452 C C . ALA B 1 58 ? 3.744 1.486 13.641 1 97.75 58 ALA B C 1
ATOM 1454 O O . ALA B 1 58 ? 3.113 0.458 13.891 1 97.75 58 ALA B O 1
ATOM 1455 N N . LYS B 1 59 ? 4.418 2.16 14.523 1 97.38 59 LYS B N 1
ATOM 1456 C CA . LYS B 1 59 ? 4.445 1.735 15.922 1 97.38 59 LYS B CA 1
ATOM 1457 C C . LYS B 1 59 ? 3.047 1.755 16.531 1 97.38 59 LYS B C 1
ATOM 1459 O O . LYS B 1 59 ? 2.625 0.783 17.156 1 97.38 59 LYS B O 1
ATOM 1464 N N . LEU B 1 60 ? 2.334 2.812 16.312 1 96.62 60 LEU B N 1
ATOM 1465 C CA . LEU B 1 60 ? 1.001 3.002 16.875 1 96.62 60 LEU B CA 1
ATOM 1466 C C . LEU B 1 60 ? 0.051 1.908 16.406 1 96.62 60 LEU B C 1
ATOM 1468 O O . LEU B 1 60 ? -0.68 1.323 17.203 1 96.62 60 LEU B O 1
ATOM 1472 N N . LEU B 1 61 ? 0.052 1.61 15.133 1 96.69 61 LEU B N 1
ATOM 1473 C CA . LEU B 1 61 ? -0.899 0.672 14.547 1 96.69 61 LEU B CA 1
ATOM 1474 C C . LEU B 1 61 ? -0.51 -0.767 14.867 1 96.69 61 LEU B C 1
ATOM 1476 O O . LEU B 1 61 ? -1.373 -1.644 14.953 1 96.69 61 LEU B O 1
ATOM 1480 N N . ARG B 1 62 ? 0.785 -1.02 15.016 1 95.19 62 ARG B N 1
ATOM 1481 C CA . ARG B 1 62 ? 1.22 -2.338 15.469 1 95.19 62 ARG B CA 1
ATOM 1482 C C . ARG B 1 62 ? 0.743 -2.619 16.891 1 95.19 62 ARG B C 1
ATOM 1484 O O . ARG B 1 62 ? 0.375 -3.75 17.219 1 95.19 62 ARG B O 1
ATOM 1491 N N . GLU B 1 63 ? 0.718 -1.638 17.641 1 93.5 63 GLU B N 1
ATOM 1492 C CA . GLU B 1 63 ? 0.348 -1.769 19.047 1 93.5 63 GLU B CA 1
ATOM 1493 C C . GLU B 1 63 ? -1.168 -1.806 19.219 1 93.5 63 GLU B C 1
ATOM 1495 O O . GLU B 1 63 ? -1.668 -2.168 20.281 1 93.5 63 GLU B O 1
ATOM 1500 N N . ASN B 1 64 ? -1.87 -1.512 18.203 1 88.31 64 ASN B N 1
ATOM 1501 C CA . ASN B 1 64 ? -3.328 -1.524 18.188 1 88.31 64 ASN B CA 1
ATOM 1502 C C . ASN B 1 64 ? -3.875 -2.379 17.047 1 88.31 64 ASN B C 1
ATOM 1504 O O . ASN B 1 64 ? -4.355 -1.851 16.047 1 88.31 64 ASN B O 1
ATOM 1508 N N . PRO B 1 65 ? -3.949 -3.656 17.219 1 80.69 65 PRO B N 1
ATOM 1509 C CA . PRO B 1 65 ? -4.254 -4.578 16.125 1 80.69 65 PRO B CA 1
ATOM 1510 C C . PRO B 1 65 ? -5.75 -4.676 15.836 1 80.69 65 PRO B C 1
ATOM 1512 O O . PRO B 1 65 ? -6.195 -5.621 15.188 1 80.69 65 PRO B O 1
ATOM 1515 N N . CYS B 1 66 ? -6.406 -3.621 16.234 1 84.06 66 CYS B N 1
ATOM 1516 C CA . CYS B 1 66 ? -7.828 -3.549 15.922 1 84.06 66 CYS B CA 1
ATOM 1517 C C . CYS B 1 66 ? -8.055 -3.479 14.422 1 84.06 66 CYS B C 1
ATOM 1519 O O . CYS B 1 66 ? -7.207 -2.971 13.68 1 84.06 66 CYS B O 1
ATOM 1521 N N . ARG B 1 67 ? -9.211 -3.953 13.945 1 84.81 67 ARG B N 1
ATOM 1522 C CA . ARG B 1 67 ? -9.531 -4.012 12.523 1 84.81 67 ARG B CA 1
ATOM 1523 C C . ARG B 1 67 ? -9.578 -2.613 11.914 1 84.81 67 ARG B C 1
ATOM 1525 O O . ARG B 1 67 ? -9.055 -2.387 10.82 1 84.81 67 ARG B O 1
ATOM 1532 N N . HIS B 1 68 ? -10.258 -1.715 12.555 1 92.88 68 HIS B N 1
ATOM 1533 C CA . HIS B 1 68 ? -10.391 -0.343 12.078 1 92.88 68 HIS B CA 1
ATOM 1534 C C . HIS B 1 68 ? -10.211 0.657 13.211 1 92.88 68 HIS B C 1
ATOM 1536 O O . HIS B 1 68 ? -11.18 1.266 13.672 1 92.88 68 HIS B O 1
ATOM 1542 N N . PRO B 1 69 ? -9.023 0.833 13.641 1 94.81 69 PRO B N 1
ATOM 1543 C CA . PRO B 1 69 ? -8.773 1.78 14.734 1 94.81 69 PRO B CA 1
ATOM 15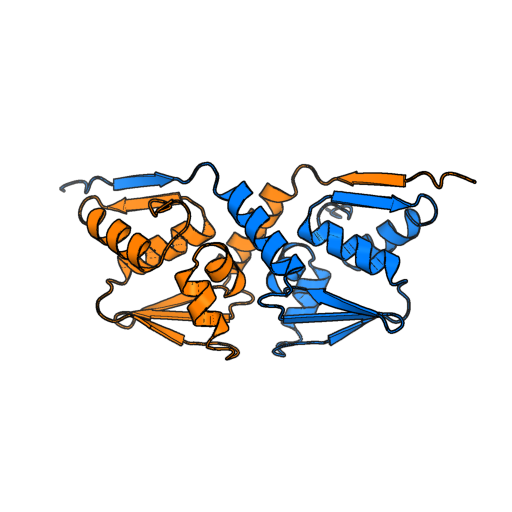44 C C . PRO B 1 69 ? -9.109 3.219 14.352 1 94.81 69 PRO B C 1
ATOM 1546 O O . PRO B 1 69 ? -8.945 3.609 13.188 1 94.81 69 PRO B O 1
ATOM 1549 N N . ILE B 1 70 ? -9.602 3.93 15.328 1 95.75 70 ILE B N 1
ATOM 1550 C CA . ILE B 1 70 ? -9.797 5.371 15.211 1 95.75 70 ILE B CA 1
ATOM 1551 C C . ILE B 1 70 ? -8.719 6.102 16.016 1 95.75 70 ILE B C 1
ATOM 1553 O O . ILE B 1 70 ? -8.602 5.902 17.219 1 95.75 70 ILE B O 1
ATOM 1557 N N . ILE B 1 71 ? -7.922 6.875 15.406 1 96.31 71 ILE B N 1
ATOM 1558 C CA . ILE B 1 71 ? -6.867 7.645 16.062 1 96.31 71 ILE B CA 1
ATOM 1559 C C . ILE B 1 71 ? -7.312 9.094 16.234 1 96.31 71 ILE B C 1
ATOM 1561 O O . ILE B 1 71 ? -7.488 9.82 15.25 1 96.31 71 ILE B O 1
ATOM 1565 N N . LEU B 1 72 ? -7.398 9.5 17.453 1 96.56 72 LEU B N 1
ATOM 1566 C CA . LEU B 1 72 ? -7.879 10.844 17.766 1 96.56 72 LEU B CA 1
ATOM 1567 C C . LEU B 1 72 ? -6.711 11.773 18.078 1 96.56 72 LEU B C 1
ATOM 1569 O O . LEU B 1 72 ? -5.848 11.453 18.891 1 96.56 72 LEU B O 1
ATOM 1573 N N . PHE B 1 73 ? -6.637 12.828 17.406 1 95.5 73 PHE B N 1
ATOM 1574 C CA . PHE B 1 73 ? -5.625 13.852 17.656 1 95.5 73 PHE B CA 1
ATOM 1575 C C . PHE B 1 73 ? -6.242 15.07 18.312 1 95.5 73 PHE B C 1
ATOM 1577 O O . PHE B 1 73 ? -7.215 15.641 17.812 1 95.5 73 PHE B O 1
ATOM 1584 N N . SER B 1 74 ? -5.48 15.375 19.453 1 90.88 74 SER B N 1
ATOM 1585 C CA . SER B 1 74 ? -5.898 16.562 20.203 1 90.88 74 SER B CA 1
ATOM 1586 C C . SER B 1 74 ? -4.973 17.734 19.938 1 90.88 74 SER B C 1
ATOM 1588 O O . SER B 1 74 ? -3.758 17.562 19.797 1 90.88 74 SER B O 1
ATOM 1590 N N . ASP B 1 75 ? -5.379 18.766 19.422 1 91 75 ASP B N 1
ATOM 1591 C CA . ASP B 1 75 ? -4.594 19.984 19.281 1 91 75 ASP B CA 1
ATOM 1592 C C . ASP B 1 75 ? -3.984 20.078 17.875 1 91 75 ASP B C 1
ATOM 1594 O O . ASP B 1 75 ? -2.865 20.562 17.719 1 91 75 ASP B O 1
ATOM 1598 N N . VAL B 1 76 ? -4.449 19.281 17.094 1 95.06 76 VAL B N 1
ATOM 1599 C CA . VAL B 1 76 ? -4.043 19.359 15.695 1 95.06 76 VAL B CA 1
ATOM 1600 C C . VAL B 1 76 ? -5.152 20.016 14.875 1 95.06 76 VAL B C 1
ATOM 1602 O O . VAL B 1 76 ? -6.328 19.688 15.047 1 95.06 76 VAL B O 1
ATOM 1605 N N . PHE B 1 77 ? -4.742 20.984 14.141 1 94.94 77 PHE B N 1
ATOM 1606 C CA . PHE B 1 77 ? -5.699 21.578 13.211 1 94.94 77 PHE B CA 1
ATOM 1607 C C . PHE B 1 77 ? -5.969 20.641 12.039 1 94.94 77 PHE B C 1
ATOM 1609 O O . PHE B 1 77 ? -5.039 20.047 11.492 1 94.94 77 PHE B O 1
ATOM 1616 N N . TYR B 1 78 ? -7.258 20.531 11.656 1 96.31 78 TYR B N 1
ATOM 1617 C CA . TYR B 1 78 ? -7.637 19.531 10.672 1 96.31 78 TYR B CA 1
ATOM 1618 C C . TYR B 1 78 ? -6.953 19.797 9.336 1 96.31 78 TYR B C 1
ATOM 1620 O O . TYR B 1 78 ? -6.617 18.859 8.602 1 96.31 78 TYR B O 1
ATOM 1628 N N . LYS B 1 79 ? -6.664 21.016 9.016 1 96.5 79 LYS B N 1
ATOM 1629 C CA . LYS B 1 79 ? -6.023 21.328 7.742 1 96.5 79 LYS B CA 1
ATOM 1630 C C . LYS B 1 79 ? -4.59 20.812 7.703 1 96.5 79 LYS B C 1
ATOM 1632 O O . LYS B 1 79 ? -4.102 20.406 6.648 1 96.5 79 LYS B O 1
ATOM 1637 N N . ASP B 1 80 ? -3.947 20.844 8.828 1 97.31 80 ASP B N 1
ATOM 1638 C CA . ASP B 1 80 ? -2.588 20.328 8.891 1 97.31 80 ASP B CA 1
ATOM 1639 C C . ASP B 1 80 ? -2.58 18.797 8.727 1 97.31 80 ASP B C 1
ATOM 1641 O O . ASP B 1 80 ? -1.739 18.25 8.008 1 97.31 80 ASP B O 1
ATOM 1645 N N . LEU B 1 81 ? -3.523 18.156 9.391 1 97.94 81 LEU B N 1
ATOM 1646 C CA . LEU B 1 81 ? -3.645 16.719 9.266 1 97.94 81 LEU B CA 1
ATOM 1647 C C . LEU B 1 81 ? -3.975 16.312 7.832 1 97.94 81 LEU B C 1
ATOM 1649 O O . LEU B 1 81 ? -3.398 15.367 7.297 1 97.94 81 LEU B O 1
ATOM 1653 N N . GLU B 1 82 ? -4.824 17.062 7.297 1 97.69 82 GLU B N 1
ATOM 1654 C CA . GLU B 1 82 ? -5.188 16.844 5.902 1 97.69 82 GLU B CA 1
ATOM 1655 C C . GLU B 1 82 ? -3.971 16.953 4.992 1 97.69 82 GLU B C 1
ATOM 1657 O O . GLU B 1 82 ? -3.777 16.109 4.102 1 97.69 82 GLU B O 1
ATOM 1662 N N . SER B 1 83 ? -3.17 17.969 5.164 1 98.12 83 SER B N 1
ATOM 1663 C CA . SER B 1 83 ? -1.96 18.172 4.375 1 98.12 83 SER B CA 1
ATOM 1664 C C . SER B 1 83 ? -0.975 17.031 4.566 1 98.12 83 SER B C 1
ATOM 1666 O O . SER B 1 83 ? -0.335 16.594 3.609 1 98.12 83 SER B O 1
ATOM 1668 N N . ILE B 1 84 ? -0.857 16.547 5.805 1 98.31 84 ILE B N 1
ATOM 1669 C CA . ILE B 1 84 ? 0.012 15.414 6.094 1 98.31 84 ILE B CA 1
ATOM 1670 C C . ILE B 1 84 ? -0.451 14.188 5.305 1 98.31 84 ILE B C 1
ATOM 1672 O O . ILE B 1 84 ? 0.352 13.531 4.637 1 98.31 84 ILE B O 1
ATOM 1676 N N . LEU B 1 85 ? -1.732 13.922 5.363 1 98.25 85 LEU B N 1
ATOM 1677 C CA . LEU B 1 85 ? -2.289 12.758 4.68 1 98.25 85 LEU B CA 1
ATOM 1678 C C . LEU B 1 85 ? -2.088 12.867 3.174 1 98.25 85 LEU B C 1
ATOM 1680 O O . LEU B 1 85 ? -1.725 11.883 2.521 1 98.25 85 LEU B O 1
ATOM 1684 N N . HIS B 1 86 ? -2.354 14.016 2.676 1 98.19 86 HIS B N 1
ATOM 1685 C CA . HIS B 1 86 ? -2.121 14.219 1.251 1 98.19 86 HIS B CA 1
ATOM 1686 C C . HIS B 1 86 ? -0.669 13.93 0.882 1 98.19 86 HIS B C 1
ATOM 1688 O O . HIS B 1 86 ? -0.398 13.273 -0.126 1 98.19 86 HIS B O 1
ATOM 1694 N N . PHE B 1 87 ? 0.205 14.406 1.664 1 98.56 87 PHE B N 1
ATOM 1695 C CA . PHE B 1 87 ? 1.623 14.18 1.409 1 98.56 87 PHE B CA 1
ATOM 1696 C C . PHE B 1 87 ? 1.95 12.695 1.455 1 98.56 87 PHE B C 1
ATOM 1698 O O . PHE B 1 87 ? 2.732 12.195 0.641 1 98.56 87 PHE B O 1
ATOM 1705 N N . LEU B 1 88 ? 1.379 12.008 2.371 1 98.31 88 LEU B N 1
ATOM 1706 C CA . LEU B 1 88 ? 1.646 10.586 2.539 1 98.31 88 LEU B CA 1
ATOM 1707 C C . LEU B 1 88 ? 1.224 9.805 1.301 1 98.31 88 LEU B C 1
ATOM 1709 O O . LEU B 1 88 ? 1.86 8.812 0.942 1 98.31 88 LEU B O 1
ATOM 1713 N N . TYR B 1 89 ? 0.228 10.273 0.58 1 98.31 89 TYR B N 1
ATOM 1714 C CA . TYR B 1 89 ? -0.323 9.516 -0.54 1 98.31 89 TYR B CA 1
ATOM 1715 C C . TYR B 1 89 ? 0.236 10.023 -1.864 1 98.31 89 TYR B C 1
ATOM 1717 O O . TYR B 1 89 ? 0.202 9.305 -2.871 1 98.31 89 TYR B O 1
ATOM 1725 N N . HIS B 1 90 ? 0.784 11.242 -1.845 1 97.88 90 HIS B N 1
ATOM 1726 C CA . HIS B 1 90 ? 1.145 11.844 -3.125 1 97.88 90 HIS B CA 1
ATOM 1727 C C . HIS B 1 90 ? 2.629 12.188 -3.172 1 97.88 90 HIS B C 1
ATOM 1729 O O . HIS B 1 90 ? 3.188 12.398 -4.25 1 97.88 90 HIS B O 1
ATOM 1735 N N . GLY B 1 91 ? 3.227 12.336 -2.037 1 98 91 GLY B N 1
ATOM 1736 C CA . GLY B 1 91 ? 4.621 12.75 -1.987 1 98 91 GLY B CA 1
ATOM 1737 C C . GLY B 1 91 ? 4.812 14.234 -2.229 1 98 91 GLY B C 1
ATOM 1738 O O . GLY B 1 91 ? 5.941 14.703 -2.396 1 98 91 GLY B O 1
ATOM 1739 N N . GLU B 1 92 ? 3.746 14.898 -2.381 1 98.06 92 GLU B N 1
ATOM 1740 C CA . GLU B 1 92 ? 3.789 16.344 -2.539 1 98.06 92 GLU B CA 1
ATOM 1741 C C . GLU B 1 92 ? 2.521 17 -1.995 1 98.06 92 GLU B C 1
ATOM 1743 O O . GLU B 1 92 ? 1.502 16.328 -1.813 1 98.06 92 GLU B O 1
ATOM 1748 N N . VAL B 1 93 ? 2.688 18.328 -1.628 1 97.88 93 VAL B N 1
ATOM 1749 C CA . VAL B 1 93 ? 1.543 19.047 -1.072 1 97.88 93 VAL B CA 1
ATOM 1750 C C . VAL B 1 93 ? 1.78 20.562 -1.164 1 97.88 93 VAL B C 1
ATOM 1752 O O . VAL B 1 93 ? 2.926 21.016 -1.147 1 97.88 93 VAL B O 1
ATOM 1755 N N . PHE B 1 94 ? 0.707 21.281 -1.359 1 97.62 94 PHE B N 1
ATOM 1756 C CA . PHE B 1 94 ? 0.734 22.734 -1.294 1 97.62 94 PHE B CA 1
ATOM 1757 C C . PHE B 1 94 ? 0.267 23.234 0.072 1 97.62 94 PHE B C 1
ATOM 1759 O O . PHE B 1 94 ? -0.793 22.828 0.552 1 97.62 94 PHE B O 1
ATOM 1766 N N . ILE B 1 95 ? 1.066 24.078 0.638 1 96.88 95 ILE B N 1
ATOM 1767 C CA . ILE B 1 95 ? 0.783 24.531 1.997 1 96.88 95 ILE B CA 1
ATOM 1768 C C . ILE B 1 95 ? 0.682 26.047 2.025 1 96.88 95 ILE B C 1
ATOM 1770 O O . ILE B 1 95 ? 1.535 26.75 1.471 1 96.88 95 ILE B O 1
ATOM 1774 N N . GLU B 1 96 ? -0.311 26.5 2.66 1 95.75 96 GLU B N 1
ATOM 1775 C CA . GLU B 1 96 ? -0.395 27.938 2.893 1 95.75 96 GLU B CA 1
ATOM 1776 C C . GLU B 1 96 ? 0.776 28.438 3.74 1 95.75 96 GLU B C 1
ATOM 1778 O O . GLU B 1 96 ? 1.178 27.766 4.695 1 95.75 96 GLU B O 1
ATOM 1783 N N . SER B 1 97 ? 1.218 29.625 3.385 1 95.31 97 SER B N 1
ATOM 1784 C CA . SER B 1 97 ? 2.361 30.188 4.09 1 95.31 97 SER B CA 1
ATOM 1785 C C . SER B 1 97 ? 2.086 30.297 5.586 1 95.31 97 SER B C 1
ATOM 1787 O O . SER B 1 97 ? 2.975 30.062 6.406 1 95.31 97 SER B O 1
ATOM 1789 N N . SER B 1 98 ? 0.939 30.672 5.922 1 95 98 SER B N 1
ATOM 1790 C CA . SER B 1 98 ? 0.566 30.891 7.316 1 95 98 SER B CA 1
ATOM 1791 C C . SER B 1 98 ? 0.549 29.578 8.102 1 95 98 SER B C 1
ATOM 1793 O O . SER B 1 98 ? 0.538 29.594 9.336 1 95 98 SER B O 1
ATOM 1795 N N . ARG B 1 99 ? 0.644 28.406 7.398 1 95.94 99 ARG B N 1
ATOM 1796 C CA . ARG B 1 99 ? 0.501 27.109 8.062 1 95.94 99 ARG B CA 1
ATOM 1797 C C . ARG B 1 99 ? 1.764 26.266 7.906 1 95.94 99 ARG B C 1
ATOM 1799 O O . ARG B 1 99 ? 1.826 25.141 8.391 1 95.94 99 ARG B O 1
ATOM 1806 N N . LEU B 1 100 ? 2.711 26.781 7.32 1 96.5 100 LEU B N 1
ATOM 1807 C CA . LEU B 1 100 ? 3.912 26.047 6.945 1 96.5 100 LEU B CA 1
ATOM 1808 C C . LEU B 1 100 ? 4.629 25.5 8.18 1 96.5 100 LEU B C 1
ATOM 1810 O O . LEU B 1 100 ? 5.012 24.328 8.219 1 96.5 100 LEU B O 1
ATOM 1814 N N . SER B 1 101 ? 4.793 26.375 9.117 1 96.94 101 SER B N 1
ATOM 1815 C CA . SER B 1 101 ? 5.484 25.969 10.336 1 96.94 101 SER B CA 1
ATOM 1816 C C . SER B 1 101 ? 4.711 24.875 11.07 1 96.94 101 SER B C 1
ATOM 1818 O O . SER B 1 101 ? 5.305 23.922 11.586 1 96.94 101 SER B O 1
ATOM 1820 N N . HIS B 1 102 ? 3.379 24.969 11.18 1 96.81 102 HIS B N 1
ATOM 1821 C CA . HIS B 1 102 ? 2.533 23.984 11.828 1 96.81 102 HIS B CA 1
ATOM 1822 C C . HIS B 1 102 ? 2.605 22.641 11.109 1 96.81 102 HIS B C 1
ATOM 1824 O O . HIS B 1 102 ? 2.67 21.594 11.75 1 96.81 102 HIS B O 1
ATOM 1830 N N . PHE B 1 103 ? 2.67 22.734 9.828 1 97.5 103 PHE B N 1
ATOM 1831 C CA . PHE B 1 103 ? 2.779 21.547 9 1 97.5 103 PHE B CA 1
ATOM 1832 C C . PHE B 1 103 ? 4.059 20.781 9.32 1 97.5 103 PHE B C 1
ATOM 1834 O O . PHE B 1 103 ? 4.023 19.578 9.578 1 97.5 103 PHE B O 1
ATOM 1841 N N . PHE B 1 104 ? 5.184 21.453 9.445 1 97.5 104 PHE B N 1
ATOM 1842 C CA . PHE B 1 104 ? 6.461 20.781 9.664 1 97.5 104 PHE B CA 1
ATOM 1843 C C . PHE B 1 104 ? 6.57 20.281 11.094 1 97.5 104 PHE B C 1
ATOM 1845 O O . PHE B 1 104 ? 7.18 19.234 11.352 1 97.5 104 PHE B O 1
ATOM 1852 N N . THR B 1 105 ? 6.004 21.016 11.969 1 97.38 105 THR B N 1
ATOM 1853 C CA . THR B 1 105 ? 5.988 20.562 13.352 1 97.38 105 THR B CA 1
ATOM 1854 C C . THR B 1 105 ? 5.211 19.25 13.492 1 97.38 105 THR B C 1
ATOM 1856 O O . THR B 1 105 ? 5.68 18.312 14.133 1 97.38 105 THR B O 1
ATOM 1859 N N . LEU B 1 106 ? 4.07 19.188 12.859 1 97.56 106 LEU B N 1
ATOM 1860 C CA . LEU B 1 106 ? 3.256 17.984 12.898 1 97.56 106 LEU B CA 1
ATOM 1861 C C . LEU B 1 106 ? 3.969 16.828 12.203 1 97.56 106 LEU B C 1
ATOM 1863 O O . LEU B 1 106 ? 3.973 15.703 12.711 1 97.56 106 LEU B O 1
ATOM 1867 N N . ALA B 1 107 ? 4.578 17.141 11.07 1 98 107 ALA B N 1
ATOM 1868 C CA . ALA B 1 107 ? 5.328 16.141 10.328 1 98 107 ALA B CA 1
ATOM 1869 C C . ALA B 1 107 ? 6.441 15.539 11.188 1 98 107 ALA B C 1
ATOM 1871 O O . ALA B 1 107 ? 6.672 14.328 11.156 1 98 107 ALA B O 1
ATOM 1872 N N . GLU B 1 108 ? 7.117 16.422 11.898 1 97.5 108 GLU B N 1
ATOM 1873 C CA . GLU B 1 108 ? 8.18 15.961 12.789 1 97.5 108 GLU B CA 1
ATOM 1874 C C . GLU B 1 108 ? 7.621 15.07 13.898 1 97.5 108 GLU B C 1
ATOM 1876 O O . GLU B 1 108 ? 8.164 14 14.172 1 97.5 108 GLU B O 1
ATOM 1881 N N . ALA B 1 109 ? 6.555 15.477 14.453 1 96.5 109 ALA B N 1
ATOM 1882 C CA . ALA B 1 109 ? 5.93 14.719 15.539 1 96.5 109 ALA B CA 1
ATOM 1883 C C . ALA B 1 109 ? 5.465 13.344 15.047 1 96.5 109 ALA B C 1
ATOM 1885 O O . ALA B 1 109 ? 5.562 12.359 15.781 1 96.5 109 ALA B O 1
ATOM 1886 N N . MET B 1 110 ? 5.047 13.281 13.875 1 97.44 110 MET B N 1
ATOM 1887 C CA . MET B 1 110 ? 4.508 12.047 13.312 1 97.44 110 MET B CA 1
ATOM 1888 C C . MET B 1 110 ? 5.598 11.266 12.586 1 97.44 110 MET B C 1
ATOM 1890 O O . MET B 1 110 ? 5.32 10.227 11.977 1 97.44 110 MET B O 1
ATOM 1894 N N . GLN B 1 111 ? 6.762 11.781 12.539 1 97.5 111 GLN B N 1
ATOM 1895 C CA . GLN B 1 111 ? 7.914 11.117 11.938 1 97.5 111 GLN B CA 1
ATOM 1896 C C . GLN B 1 111 ? 7.641 10.75 10.477 1 97.5 111 GLN B C 1
ATOM 1898 O O . GLN B 1 111 ? 7.859 9.609 10.07 1 97.5 111 GLN B O 1
ATOM 1903 N N . ILE B 1 112 ? 7.211 11.703 9.727 1 98.19 112 ILE B N 1
ATOM 1904 C CA . ILE B 1 112 ? 6.883 11.492 8.32 1 98.19 112 ILE B CA 1
ATOM 1905 C C . ILE B 1 112 ? 8.164 11.43 7.496 1 98.19 112 ILE B C 1
ATOM 1907 O O . ILE B 1 112 ? 8.953 12.375 7.496 1 98.19 112 ILE B O 1
ATOM 1911 N N . LYS B 1 113 ? 8.289 10.344 6.789 1 97.44 113 LYS B N 1
ATOM 1912 C CA . LYS B 1 113 ? 9.461 10.211 5.93 1 97.44 113 LYS B CA 1
ATOM 1913 C C . LYS B 1 113 ? 9.484 11.297 4.855 1 97.44 113 LYS B C 1
ATOM 1915 O O . LYS B 1 113 ? 8.453 11.633 4.281 1 97.44 113 LYS B O 1
ATOM 1920 N N . GLY B 1 114 ? 10.625 11.789 4.602 1 96.44 114 GLY B N 1
ATOM 1921 C CA . GLY B 1 114 ? 10.789 12.82 3.584 1 96.44 114 GLY B CA 1
ATOM 1922 C C . GLY B 1 114 ? 10.578 14.227 4.117 1 96.44 114 GLY B C 1
ATOM 1923 O O . GLY B 1 114 ? 10.938 15.203 3.457 1 96.44 114 GLY B O 1
ATOM 1924 N N . LEU B 1 115 ? 9.93 14.32 5.281 1 96.12 115 LEU B N 1
ATOM 1925 C CA . LEU B 1 115 ? 9.633 15.641 5.832 1 96.12 115 LEU B CA 1
ATOM 1926 C C . LEU B 1 115 ? 10.398 15.875 7.133 1 96.12 115 LEU B C 1
ATOM 1928 O O . LEU B 1 115 ? 10.414 16.984 7.66 1 96.12 115 LEU B O 1
ATOM 1932 N N . THR B 1 116 ? 10.898 14.781 7.652 1 89.44 116 THR B N 1
ATOM 1933 C CA . THR B 1 116 ? 11.617 14.898 8.914 1 89.44 116 THR B CA 1
ATOM 1934 C C . THR B 1 116 ? 13.117 14.742 8.695 1 89.44 116 THR B C 1
ATOM 1936 O O . THR B 1 116 ? 13.547 14.164 7.695 1 89.44 116 THR B O 1
ATOM 1939 N N . THR B 1 117 ? 13.953 15.469 9.422 1 75.12 117 THR B N 1
ATOM 1940 C CA . THR B 1 117 ? 15.406 15.359 9.375 1 75.12 117 THR B CA 1
ATOM 1941 C C . THR B 1 117 ? 15.875 14.023 9.93 1 75.12 117 THR B C 1
ATOM 1943 O O . THR B 1 117 ? 15.258 13.477 10.852 1 75.12 117 THR B O 1
ATOM 1946 N N . ASP B 1 118 ? 16.078 13.008 9.023 1 54.97 118 ASP B N 1
ATOM 1947 C CA . ASP B 1 118 ? 16.594 11.742 9.539 1 54.97 118 ASP B CA 1
ATOM 1948 C C . ASP B 1 118 ? 17.625 11.992 10.641 1 54.97 118 ASP B C 1
ATOM 1950 O O . ASP B 1 118 ? 18.562 12.773 10.469 1 54.97 118 ASP B O 1
ATOM 1954 N N . SER B 1 119 ? 17.266 12.211 11.969 1 45.03 119 SER B N 1
ATOM 1955 C CA . SER B 1 119 ? 18.391 12.148 12.898 1 45.03 119 SER B CA 1
ATOM 1956 C C . SER B 1 119 ? 19.281 10.953 12.609 1 45.03 119 SER B C 1
ATOM 1958 O O . SER B 1 119 ? 18.828 9.805 12.664 1 45.03 119 SER B O 1
ATOM 1960 N N . GLU B 1 120 ? 20.156 11.023 11.648 1 33.44 120 GLU B N 1
ATOM 1961 C CA . GLU B 1 120 ? 21.25 10.078 11.852 1 33.44 120 GLU B CA 1
ATOM 1962 C C . GLU B 1 120 ? 21.844 10.203 13.258 1 33.44 120 GLU B C 1
ATOM 1964 O O . GLU B 1 120 ? 21.797 11.281 13.859 1 33.44 120 GLU B O 1
#

Nearest PDB structures (foldseek):
  2z8h-assembly1_A-2  TM=8.661E-01  e=5.821E-09  Mus musculus
  9b9v-assembly1_A  TM=8.808E-01  e=1.134E-08  Homo sapiens
  9gr9-assembly2_D-2  TM=8.629E-01  e=2.525E-08  Homo sapiens
  9gp5-assembly1_D  TM=8.634E-01  e=5.259E-08  Homo sapiens
  2vpk-assembly1_A-2  TM=8.862E-01  e=1.634E-07  Homo sapiens

Organism: NCBI:txid69355

pLDDT: mean 93.59, std 11.36, range [33.44, 98.69]

Foldseek 3Di:
DPPPDDDDDDDPCVVVVVLVVQLVCLVVVHPFFEWEDEPHDIGTDHLVLLLVFFVLSVVVCVVPVDRYYYHYDYPADVVLVVQLRCCSSPVDGDDDPVCVVVNLVVCQVRRGPPSHDPPD/DPPPDDDDDDDPCVVVVVLVVQLVCLVVVHPFFEWEDEPHDIGTDHLVLLLVFFVLSVVVCVVPVDRYYYHYDDPQDVVLVVQLRCCSSPVDGDDDPVCVVVNLVVCQVRRGPPSHDPPD

Solvent-accessible surface area (backbone atoms only — not comparable to full-atom values): 13475 Å² total; per-residue (Å²): 131,83,73,78,55,66,42,81,46,72,37,90,60,34,69,63,48,44,51,52,32,49,41,48,31,56,77,68,62,49,81,57,35,30,34,41,32,22,88,91,43,77,44,78,39,42,58,66,60,45,32,46,41,11,62,48,45,32,53,54,48,66,75,43,80,55,77,62,45,74,48,78,41,88,88,49,59,54,68,46,53,50,48,51,53,44,25,72,67,64,32,36,42,77,35,48,58,94,43,44,68,60,37,47,53,49,29,45,73,40,38,27,66,81,66,37,79,76,80,123,131,84,73,77,55,67,42,80,46,72,38,92,60,34,69,64,50,45,52,51,32,50,41,48,32,55,75,67,61,50,82,58,38,28,36,41,33,22,89,92,43,77,45,78,39,43,58,65,61,46,32,48,42,11,62,46,46,32,54,55,48,66,75,43,80,55,78,62,44,72,48,75,45,82,91,47,58,55,68,46,54,50,49,52,53,45,26,72,65,64,32,37,44,78,36,48,58,95,43,43,67,60,39,48,54,52,30,45,73,40,38,27,66,81,65,35,80,76,79,122

Radius of gyration: 19.96 Å; Cα contacts (8 Å, |Δi|>4): 353; chains: 2; bounding box: 40×71×45 Å

Sequence (240 aa):
MSGEEEFHVKWSEFNDNLLACLRCLWEEEQFIDVTLACDGVQFKAHKLLLSASSDFFAKLLRENPCRHPIILFSDVFYKDLESILHFLYHGEVFIESSRLSHFFTLAEAMQIKGLTTDSEMSGEEEFHVKWSEFNDNLLACLRCLWEEEQFIDVTLACDGVQFKAHKLLLSASSDFFAKLLRENPCRHPIILFSDVFYKDLESILHFLYHGEVFIESSRLSHFFTLAEAMQIKGLTTDSE

Secondary structure (DSSP, 8-state):
-----EEEEE-TTHHHHHHHHHHHHHHTT-S--EEEEETTEEEEE-HHHHHHHBHHHHHHHHH---SS-EEEESS--HHHHHHHHHHHHHSEEEEEGGGHHHHHHHHHHTTBTTTS----/-----EEEEE-TTHHHHHHHHHHHHHHTT-S--EEEEETTEEEEE-HHHHHHHBHHHHHHHHH---SS-EEE-SS--HHHHHHHHHHHHHSEEEEEGGGHHHHHHHHHHTTBTTTS----